Protein AF-A0AAE3PM33-F1 (afdb_monomer)

Mean predicted aligned error: 7.32 Å

Nearest PDB structures (foldseek):
  4rb1-assembly1_B-2  TM=6.406E-01  e=2.672E-01  Magnetospirillum gryphiswaldense MSR-1 v2
  4rb2-assembly1_D  TM=5.945E-01  e=6.171E-01  Magnetospirillum gryphiswaldense MSR-1 v2
  1p6r-assembly1_A  TM=7.009E-01  e=1.140E+00  Bacillus licheniformis
  4raz-assembly1_A  TM=5.561E-01  e=1.140E+00  Magnetospirillum gryphiswaldense MSR-1 v2
  2xig-assembly2_A  TM=4.715E-01  e=9.644E-01  Helicobacter pylori 26695

Secondary structure (DSSP, 8-state):
---PPPHHHHHHHHHHGGG--HHHHHHHHHHHS--SSSSEEHHHHHHHHHHHHHHHGGG-SS-HHHHHHHHHTTEE--SS--TT-EEEEETTEEESS-HHHHHHHTT---HHHHHHHHHHHHHHTTT--TTSPPPPEEHHHHHHHHHHHS---HHHHHHHHHHHHHTTSEEEESTT-TT-EEEE--HHHHH-----------PPPPP-

Foldseek 3Di:
DPQDDDPVLLVCQCVCPAPPQLLVLQLSCLLPPDDPDPAAAPVNSLVSLQVNQVVCPVSHNDDSVVNVVRLVVQEDCDQAQDPSHWYDQDVRGIHNHGVVLLVQQAQNLQLLSLQLVVQVSVCVVVVHDLPDFRDWDFLVVSLSSCSRRNVDDSVSSVVNVVVCCVVQQKPWPPPPDNRTTIGGRDPVSSPDDPPPPPPPDDDDDDDD

Sequence (208 aa):
MSSQLHPQTLDELLHRGRYLFPTDVVDVVERFHATEGPGVPRSVITAYVSEVLGRLGRRAPYSVQRFESLLERRVTDLDMWIPKTVYVVAPGRVSVYPPRWHTRLTGVTDPAEYVVVIGRDLAAARGADATEPLPPVPRPLLVDAMMVLGGVDRPTAASLLRDAHHGRRIRVEPVQNPNAYVWVTDPDLRRQPETTKTDDGRAVSPTG

Structure (mmCIF, N/CA/C/O backbone):
data_AF-A0AAE3PM33-F1
#
_entry.id   AF-A0AAE3PM33-F1
#
loop_
_atom_site.group_PDB
_atom_site.id
_atom_site.type_symbol
_atom_site.label_atom_id
_atom_site.label_alt_id
_atom_site.label_comp_id
_atom_site.label_asym_id
_atom_site.label_entity_id
_atom_site.label_seq_id
_atom_site.pdbx_PDB_ins_code
_atom_site.Cartn_x
_atom_site.Cartn_y
_atom_site.Cartn_z
_atom_site.occupancy
_atom_site.B_iso_or_equiv
_atom_site.auth_seq_id
_atom_site.auth_comp_id
_atom_site.auth_asym_id
_atom_site.auth_atom_id
_atom_site.pdbx_PDB_model_num
ATOM 1 N N . MET A 1 1 ? -18.188 -14.974 6.699 1.00 40.06 1 MET A N 1
ATOM 2 C CA . MET A 1 1 ? -17.192 -15.670 7.539 1.00 40.06 1 MET A CA 1
ATOM 3 C C . MET A 1 1 ? -16.676 -14.666 8.547 1.00 40.06 1 MET A C 1
ATOM 5 O O . MET A 1 1 ? -16.338 -13.562 8.142 1.00 40.06 1 MET A O 1
ATOM 9 N N . SER A 1 2 ? -16.717 -14.987 9.838 1.00 43.03 2 SER A N 1
ATOM 10 C CA . SER A 1 2 ? -16.187 -14.110 10.884 1.00 43.03 2 SER A CA 1
ATOM 11 C C . SER A 1 2 ? -14.686 -13.949 10.663 1.00 43.03 2 SER A C 1
ATOM 13 O O . SER A 1 2 ? -13.949 -14.917 10.829 1.00 43.03 2 SER A O 1
ATOM 15 N N . SER A 1 3 ? -14.245 -12.765 10.232 1.00 59.28 3 SER A N 1
ATOM 16 C CA . SER A 1 3 ? -12.824 -12.439 10.104 1.00 59.28 3 SER A CA 1
ATOM 17 C C . SER A 1 3 ? -12.201 -12.473 11.490 1.00 59.28 3 SER A C 1
ATOM 19 O O . SER A 1 3 ? -12.285 -11.508 12.249 1.00 59.28 3 SER A O 1
ATOM 21 N N . GLN A 1 4 ? -11.627 -13.617 11.846 1.00 84.12 4 GLN A N 1
ATOM 22 C CA . GLN A 1 4 ? -10.837 -13.741 13.054 1.00 84.12 4 GLN A CA 1
ATOM 23 C C . GLN A 1 4 ? -9.688 -12.733 12.965 1.00 84.12 4 GLN A C 1
ATOM 25 O O . GLN A 1 4 ? -8.933 -12.720 11.995 1.00 84.12 4 GLN A O 1
ATOM 30 N N . LEU A 1 5 ? -9.580 -11.855 13.959 1.00 90.69 5 LEU A N 1
ATOM 31 C CA . LEU A 1 5 ? -8.486 -10.894 14.019 1.00 90.69 5 LEU A CA 1
ATOM 32 C C . LEU A 1 5 ? -7.181 -11.651 14.278 1.00 90.69 5 LEU A C 1
ATOM 34 O O . LEU A 1 5 ? -7.077 -12.423 15.232 1.00 90.69 5 LEU A O 1
ATOM 38 N N . HIS A 1 6 ? -6.185 -11.433 13.426 1.00 92.62 6 HIS A N 1
ATOM 39 C CA . HIS A 1 6 ? -4.875 -12.061 13.567 1.00 92.62 6 HIS A CA 1
ATOM 40 C C . HIS A 1 6 ? -4.082 -11.382 14.699 1.00 92.62 6 HIS A C 1
ATOM 42 O O . HIS A 1 6 ? -3.909 -10.158 14.650 1.00 92.62 6 HIS A O 1
ATOM 48 N N . PRO A 1 7 ? -3.564 -12.141 15.688 1.00 91.75 7 PRO A N 1
ATOM 49 C CA . PRO A 1 7 ? -2.823 -11.582 16.822 1.00 91.75 7 PRO A CA 1
ATOM 50 C C . PRO A 1 7 ? -1.621 -10.731 16.407 1.00 91.75 7 PRO A C 1
ATOM 52 O O . PRO A 1 7 ? -1.475 -9.617 16.893 1.00 91.75 7 PRO A O 1
ATOM 55 N N . GLN A 1 8 ? -0.835 -11.192 15.430 1.00 91.00 8 GLN A N 1
ATOM 56 C CA . GLN A 1 8 ? 0.329 -10.456 14.928 1.00 91.00 8 GLN A CA 1
ATOM 57 C C . GLN A 1 8 ? -0.040 -9.064 14.388 1.00 91.00 8 GLN A C 1
ATOM 59 O O . GLN A 1 8 ? 0.661 -8.091 14.649 1.00 91.00 8 GLN A O 1
ATOM 64 N N . THR A 1 9 ? -1.157 -8.948 13.664 1.00 93.62 9 THR A N 1
ATOM 65 C CA . THR A 1 9 ? -1.652 -7.655 13.170 1.00 93.62 9 THR A CA 1
ATOM 66 C C . THR A 1 9 ? -2.064 -6.745 14.327 1.00 93.62 9 THR A C 1
ATOM 68 O O . THR A 1 9 ? -1.773 -5.553 14.299 1.00 93.62 9 THR A O 1
ATOM 71 N N . LEU A 1 10 ? -2.725 -7.287 15.358 1.00 94.31 10 LEU A N 1
ATOM 72 C CA . LEU A 1 10 ? -3.101 -6.518 16.549 1.00 94.31 10 LEU A CA 1
ATOM 73 C C . LEU A 1 10 ? -1.875 -6.023 17.313 1.00 94.31 10 LEU A C 1
ATOM 75 O O . LEU A 1 10 ? -1.854 -4.862 17.717 1.00 94.31 10 LEU A O 1
ATOM 79 N N . ASP A 1 11 ? -0.866 -6.873 17.488 1.00 92.31 11 ASP A N 1
ATOM 80 C CA . ASP A 1 11 ? 0.371 -6.525 18.184 1.00 92.31 11 ASP A CA 1
ATOM 81 C C . ASP A 1 11 ? 1.124 -5.411 17.446 1.00 92.31 11 ASP A C 1
ATOM 83 O O . ASP A 1 11 ? 1.540 -4.436 18.072 1.00 92.31 11 ASP A O 1
ATOM 87 N N . GLU A 1 12 ? 1.210 -5.488 16.115 1.00 92.19 12 GLU A N 1
ATOM 88 C CA . GLU A 1 12 ? 1.811 -4.438 15.284 1.00 92.19 12 GLU A CA 1
ATOM 89 C C . GLU A 1 12 ? 1.036 -3.110 15.392 1.00 92.19 12 GLU A C 1
ATOM 91 O O . GLU A 1 12 ? 1.629 -2.044 15.585 1.00 92.19 12 GLU A O 1
ATOM 96 N N . LEU A 1 13 ? -0.301 -3.149 15.337 1.00 93.31 13 LEU A N 1
ATOM 97 C CA . LEU A 1 13 ? -1.139 -1.956 15.510 1.00 93.31 13 LEU A CA 1
ATOM 98 C C . LEU A 1 13 ? -0.990 -1.348 16.914 1.00 93.31 13 LEU A C 1
ATOM 100 O O . LEU A 1 13 ? -0.880 -0.128 17.054 1.00 93.31 13 LEU A O 1
ATOM 104 N N . LEU A 1 14 ? -0.953 -2.178 17.958 1.00 90.88 14 LEU A N 1
ATOM 105 C CA . LEU A 1 14 ? -0.741 -1.735 19.338 1.00 90.88 14 LEU A CA 1
ATOM 106 C C . LEU A 1 14 ? 0.658 -1.147 19.533 1.00 90.88 14 LEU A C 1
ATOM 108 O O . LEU A 1 14 ? 0.797 -0.158 20.256 1.00 90.88 14 LEU A O 1
ATOM 112 N N . HIS A 1 15 ? 1.673 -1.695 18.860 1.00 88.31 15 HIS A N 1
ATOM 113 C CA . HIS A 1 15 ? 3.034 -1.164 18.878 1.00 88.31 15 HIS A CA 1
ATOM 114 C C . HIS A 1 15 ? 3.109 0.246 18.272 1.00 88.31 15 HIS A C 1
ATOM 116 O O . HIS A 1 15 ? 3.805 1.109 18.809 1.00 88.31 15 HIS A O 1
ATOM 122 N N . ARG A 1 16 ? 2.324 0.536 17.220 1.00 83.50 16 ARG A N 1
ATOM 123 C CA . ARG A 1 16 ? 2.181 1.904 16.670 1.00 83.50 16 ARG A CA 1
ATOM 124 C C . ARG A 1 16 ? 1.482 2.876 17.638 1.00 83.50 16 ARG A C 1
ATOM 126 O O . ARG A 1 16 ? 1.662 4.094 17.548 1.00 83.50 16 ARG A O 1
ATOM 133 N N . GLY A 1 17 ? 0.742 2.357 18.618 1.00 71.19 17 GLY A N 1
ATOM 134 C CA . GLY A 1 17 ? 0.320 3.082 19.816 1.00 71.19 17 GLY A CA 1
ATOM 135 C C . GLY A 1 17 ? -0.567 4.302 19.545 1.00 71.19 17 GLY A C 1
ATOM 136 O O . GLY A 1 17 ? -1.655 4.193 18.989 1.00 71.19 17 GLY A O 1
ATOM 137 N N . ARG A 1 18 ? -0.132 5.489 19.999 1.00 66.00 18 ARG A N 1
ATOM 138 C CA . ARG A 1 18 ? -0.925 6.740 19.929 1.00 66.00 18 ARG A CA 1
ATOM 139 C C . ARG A 1 18 ? -1.014 7.349 18.525 1.00 66.00 18 ARG A C 1
ATOM 141 O O . ARG A 1 18 ? -1.793 8.279 18.332 1.00 66.0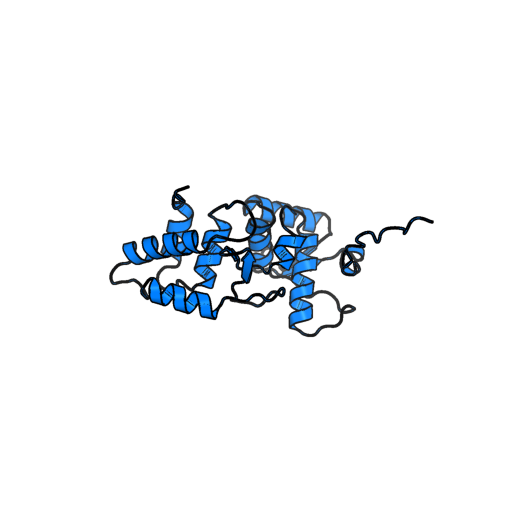0 18 ARG A O 1
ATOM 148 N N . TYR A 1 19 ? -0.243 6.840 17.568 1.00 72.88 19 TYR A N 1
ATOM 149 C CA . TYR A 1 19 ? -0.139 7.378 16.211 1.00 72.88 19 TYR A CA 1
ATOM 150 C C . TYR A 1 19 ? -0.791 6.456 15.181 1.00 72.88 19 TYR A C 1
ATOM 152 O O . TYR A 1 19 ? -0.250 6.227 14.107 1.00 72.88 19 TYR A O 1
ATOM 160 N N . LEU A 1 20 ? -1.964 5.911 15.506 1.00 84.69 20 LEU A N 1
ATOM 161 C CA . LEU A 1 20 ? -2.771 5.170 14.542 1.00 84.69 20 LEU A CA 1
ATOM 162 C C . LEU A 1 20 ? -3.269 6.160 13.482 1.00 84.69 20 LEU A C 1
ATOM 164 O O . LEU A 1 20 ? -4.279 6.830 13.670 1.00 84.69 20 LEU A O 1
ATOM 168 N N . PHE A 1 21 ? -2.552 6.332 12.379 1.00 91.38 21 PHE A N 1
ATOM 169 C CA . PHE A 1 21 ? -3.093 7.043 11.225 1.00 91.38 21 PHE A CA 1
ATOM 170 C C . PHE A 1 21 ? -3.919 6.068 10.372 1.00 91.38 21 PHE A C 1
ATOM 172 O O . PHE A 1 21 ? -3.572 4.890 10.306 1.00 91.38 21 PHE A O 1
ATOM 179 N N . PRO A 1 22 ? -5.000 6.506 9.697 1.00 93.38 22 PRO A N 1
ATOM 180 C CA . PRO A 1 22 ? -5.809 5.602 8.878 1.00 93.38 22 PRO A CA 1
ATOM 181 C C . PRO A 1 22 ? -5.005 4.828 7.833 1.00 93.38 22 PRO A C 1
ATOM 183 O O . PRO A 1 22 ? -5.185 3.625 7.694 1.00 93.38 22 PRO A O 1
ATOM 186 N N . THR A 1 23 ? -4.063 5.495 7.165 1.00 94.50 23 THR A N 1
ATOM 187 C CA . THR A 1 23 ? -3.146 4.874 6.198 1.00 94.50 23 THR A CA 1
ATOM 188 C C . THR A 1 23 ? -2.296 3.783 6.833 1.00 94.50 23 THR A C 1
ATOM 190 O O . THR A 1 23 ? -2.106 2.731 6.241 1.00 94.50 23 THR A O 1
ATOM 193 N N . ASP A 1 24 ? -1.832 4.017 8.058 1.00 93.44 24 ASP A N 1
ATOM 194 C CA . ASP A 1 24 ? -0.952 3.110 8.789 1.00 93.44 24 ASP A CA 1
ATOM 195 C C . ASP A 1 24 ? -1.703 1.861 9.248 1.00 93.44 24 ASP A C 1
ATOM 197 O O . ASP A 1 24 ? -1.129 0.776 9.290 1.00 93.44 24 ASP A O 1
ATOM 201 N N . VAL A 1 25 ? -2.987 2.010 9.587 1.00 95.31 25 VAL A N 1
ATOM 202 C CA . VAL A 1 25 ? -3.853 0.875 9.905 1.00 95.31 25 VAL A CA 1
ATOM 203 C C . VAL A 1 25 ? -4.095 0.030 8.662 1.00 95.31 25 VAL A C 1
ATOM 205 O O . VAL A 1 25 ? -3.916 -1.182 8.730 1.00 95.31 25 VAL A O 1
ATOM 208 N N . VAL A 1 26 ? -4.469 0.647 7.534 1.00 96.94 26 VAL A N 1
ATOM 209 C CA . VAL A 1 26 ? -4.695 -0.090 6.279 1.00 96.94 26 VAL A CA 1
ATOM 210 C C . VAL A 1 26 ? -3.420 -0.817 5.854 1.00 96.94 26 VAL A C 1
ATOM 212 O O . VAL A 1 26 ? -3.486 -2.011 5.602 1.00 96.94 26 VAL A O 1
ATOM 215 N N . ASP A 1 27 ? -2.266 -0.145 5.886 1.00 95.25 27 ASP A N 1
ATOM 216 C CA . ASP A 1 27 ? -0.946 -0.723 5.595 1.00 95.25 27 ASP A CA 1
ATOM 217 C C . ASP A 1 27 ? -0.651 -1.981 6.435 1.00 95.25 27 ASP A C 1
ATOM 219 O O . ASP A 1 27 ? -0.285 -3.030 5.909 1.00 95.25 27 ASP A O 1
ATOM 223 N N . VAL A 1 28 ? -0.833 -1.906 7.757 1.00 95.31 28 VAL A N 1
ATOM 224 C CA . VAL A 1 28 ? -0.569 -3.046 8.652 1.00 95.31 28 VAL A CA 1
ATOM 225 C C . VAL A 1 28 ? -1.561 -4.179 8.421 1.00 95.31 28 VAL A C 1
ATOM 227 O O . VAL A 1 28 ? -1.163 -5.341 8.359 1.00 95.31 28 VAL A O 1
ATOM 230 N N . VAL A 1 29 ? -2.850 -3.867 8.285 1.00 96.25 29 VAL A N 1
ATOM 231 C CA . VAL A 1 29 ? -3.859 -4.902 8.040 1.00 96.25 29 VAL A CA 1
ATOM 232 C C . VAL A 1 29 ? -3.597 -5.578 6.697 1.00 96.25 29 VAL A C 1
ATOM 234 O O . VAL A 1 29 ? -3.589 -6.799 6.637 1.00 96.25 29 VAL A O 1
ATOM 237 N N . GLU A 1 30 ? -3.298 -4.820 5.649 1.00 95.12 30 GLU A N 1
ATOM 238 C CA . GLU A 1 30 ? -3.031 -5.358 4.316 1.00 95.12 30 GLU A CA 1
ATOM 239 C C . GLU A 1 30 ? -1.771 -6.239 4.274 1.00 95.12 30 GLU A C 1
ATOM 241 O O . GLU A 1 30 ? -1.766 -7.267 3.602 1.00 95.12 30 GLU A O 1
ATOM 246 N N . ARG A 1 31 ? -0.732 -5.910 5.055 1.00 93.38 31 ARG A N 1
ATOM 247 C CA . ARG A 1 31 ? 0.497 -6.720 5.140 1.00 93.38 31 ARG A CA 1
ATOM 248 C C . ARG A 1 31 ? 0.361 -8.012 5.944 1.00 93.38 31 ARG A C 1
ATOM 250 O O . ARG A 1 31 ? 1.091 -8.961 5.671 1.00 93.38 31 ARG A O 1
ATOM 257 N N . PHE A 1 32 ? -0.500 -8.050 6.962 1.00 92.38 32 PHE A N 1
ATOM 258 C CA . PHE A 1 32 ? -0.537 -9.162 7.929 1.00 92.38 32 PHE A CA 1
ATOM 259 C C . PHE A 1 32 ? -1.872 -9.923 7.975 1.00 92.38 32 PHE A C 1
ATOM 261 O O . PHE A 1 32 ? -1.971 -10.967 8.625 1.00 92.38 32 PHE A O 1
ATOM 268 N N . HIS A 1 33 ? -2.905 -9.429 7.297 1.00 91.94 33 HIS A N 1
ATOM 269 C CA . HIS A 1 33 ? -4.195 -10.090 7.159 1.00 91.94 33 HIS A CA 1
ATOM 270 C C . HIS A 1 33 ? -4.432 -10.419 5.686 1.00 91.94 33 HIS A C 1
ATOM 272 O O . HIS A 1 33 ? -4.977 -9.612 4.936 1.00 91.94 33 HIS A O 1
ATOM 278 N N . ALA A 1 34 ? -4.023 -11.620 5.274 1.00 85.88 34 ALA A N 1
ATOM 279 C CA . ALA A 1 34 ? -4.308 -12.113 3.933 1.00 85.88 34 ALA A CA 1
ATOM 280 C C . ALA A 1 34 ? -5.825 -12.104 3.684 1.00 85.88 34 ALA A C 1
ATOM 282 O O . ALA A 1 34 ? -6.597 -12.621 4.493 1.00 85.88 34 ALA A O 1
ATOM 283 N N . THR A 1 35 ? -6.252 -11.518 2.566 1.00 86.25 35 THR A N 1
ATOM 284 C CA . THR A 1 35 ? -7.646 -11.580 2.116 1.00 86.25 35 THR A CA 1
ATOM 285 C C . THR A 1 35 ? -7.710 -12.129 0.702 1.00 86.25 35 THR A C 1
ATOM 287 O O . THR A 1 35 ? -6.759 -12.013 -0.066 1.00 86.25 35 THR A O 1
ATOM 290 N N . GLU A 1 36 ? -8.845 -12.723 0.345 1.00 86.25 36 GLU A N 1
ATOM 291 C CA . GLU A 1 36 ? -9.107 -13.097 -1.042 1.00 86.25 36 GLU A CA 1
ATOM 292 C C . GLU A 1 36 ? -9.372 -11.836 -1.874 1.00 86.25 36 GLU A C 1
ATOM 294 O O . GLU A 1 36 ? -10.301 -11.087 -1.572 1.00 86.25 36 GLU A O 1
ATOM 299 N N . GLY A 1 37 ? -8.588 -11.603 -2.927 1.00 89.94 37 GLY A N 1
ATOM 300 C CA . GLY A 1 37 ? -8.754 -10.462 -3.836 1.00 89.94 37 GLY A CA 1
ATOM 301 C C . GLY A 1 37 ? -8.021 -9.178 -3.409 1.00 89.94 37 GLY A C 1
ATOM 302 O O . GLY A 1 37 ? -7.379 -9.145 -2.362 1.00 89.94 37 GLY A O 1
ATOM 303 N N . PRO A 1 38 ? -8.096 -8.112 -4.229 1.00 94.31 38 PRO A N 1
ATOM 304 C CA . PRO A 1 38 ? -7.302 -6.900 -4.041 1.00 94.31 38 PRO A CA 1
ATOM 305 C C . PRO A 1 38 ? -7.733 -6.097 -2.807 1.00 94.31 38 PRO A C 1
ATOM 307 O O . PRO A 1 38 ? -8.927 -5.951 -2.513 1.00 94.31 38 PRO A O 1
ATOM 310 N N . GLY A 1 39 ? -6.743 -5.545 -2.106 1.00 95.94 39 GLY A N 1
ATOM 311 C CA . GLY A 1 39 ? -6.922 -4.734 -0.902 1.00 95.94 39 GLY A CA 1
ATOM 312 C C . GLY A 1 39 ? -7.604 -5.470 0.245 1.00 95.94 39 GLY A C 1
ATOM 313 O O . GLY A 1 39 ? -7.695 -6.692 0.276 1.00 95.94 39 GLY A O 1
ATOM 314 N N . VAL A 1 40 ? -8.126 -4.703 1.195 1.00 97.12 40 VAL A N 1
ATOM 315 C CA . VAL A 1 40 ? -8.753 -5.201 2.419 1.00 97.12 40 VAL A CA 1
ATOM 316 C C . VAL A 1 40 ? -10.200 -4.711 2.501 1.00 97.12 40 VAL A C 1
ATOM 318 O O . VAL A 1 40 ? -10.461 -3.526 2.265 1.00 97.12 40 VAL A O 1
ATOM 321 N N . PRO A 1 41 ? -11.169 -5.570 2.873 1.00 96.94 41 PRO A N 1
ATOM 322 C CA . PRO A 1 41 ? -12.526 -5.125 3.162 1.00 96.94 41 PRO A CA 1
ATOM 323 C C . PRO A 1 41 ? -12.551 -4.089 4.289 1.00 96.94 41 PRO A C 1
ATOM 325 O O . PRO A 1 41 ? -11.963 -4.290 5.353 1.00 96.94 41 PRO A O 1
ATOM 328 N N . ARG A 1 42 ? -13.309 -3.006 4.106 1.00 96.38 42 ARG A N 1
ATOM 329 C CA . ARG A 1 42 ? -13.458 -1.958 5.132 1.00 96.38 42 ARG A CA 1
ATOM 330 C C . ARG A 1 42 ? -13.965 -2.489 6.469 1.00 96.38 42 ARG A C 1
ATOM 332 O O . ARG A 1 42 ? -13.518 -2.030 7.512 1.00 96.38 42 ARG A O 1
ATOM 339 N N . SER A 1 43 ? -14.834 -3.497 6.446 1.00 95.75 43 SER A N 1
ATOM 340 C CA . SER A 1 43 ? -15.327 -4.158 7.657 1.00 95.75 43 SER A CA 1
ATOM 341 C C . SER A 1 43 ? -14.211 -4.816 8.476 1.00 95.75 43 SER A C 1
ATOM 343 O O . SER A 1 43 ? -14.257 -4.766 9.703 1.00 95.75 43 SER A O 1
ATOM 345 N N . VAL A 1 44 ? -13.186 -5.379 7.825 1.00 96.56 44 VAL A N 1
ATOM 346 C CA . VAL A 1 44 ? -12.011 -5.957 8.500 1.00 96.56 44 VAL A CA 1
ATOM 347 C C . VAL A 1 44 ? -11.191 -4.853 9.164 1.00 96.56 44 VAL A C 1
ATOM 349 O O . VAL A 1 44 ? -10.824 -4.980 10.329 1.00 96.56 44 VAL A O 1
ATOM 352 N N . ILE A 1 45 ? -10.973 -3.734 8.467 1.00 96.62 45 ILE A N 1
ATOM 353 C CA . ILE A 1 45 ? -10.278 -2.563 9.025 1.00 96.62 45 ILE A CA 1
ATOM 354 C C . ILE A 1 45 ? -11.024 -2.026 10.254 1.00 96.62 45 ILE A C 1
ATOM 356 O O . ILE A 1 45 ? -10.414 -1.855 11.310 1.00 96.62 45 ILE A O 1
ATOM 360 N N . THR A 1 46 ? -12.342 -1.819 10.158 1.00 96.00 46 THR A N 1
ATOM 361 C CA . THR A 1 46 ? -13.169 -1.361 11.286 1.00 96.00 46 THR A CA 1
ATOM 362 C C . THR A 1 46 ? -13.107 -2.337 12.466 1.00 96.00 46 THR A C 1
ATOM 364 O O . THR A 1 46 ? -13.016 -1.892 13.610 1.00 96.00 46 THR A O 1
ATOM 367 N N . ALA A 1 47 ? -13.083 -3.652 12.221 1.00 96.50 47 ALA A N 1
ATOM 368 C CA . ALA A 1 47 ? -12.958 -4.651 13.283 1.00 96.50 47 ALA A CA 1
ATOM 369 C C . ALA A 1 47 ? -11.615 -4.544 14.032 1.00 96.50 47 ALA A C 1
ATOM 371 O O . ALA A 1 47 ? -11.606 -4.503 15.263 1.00 96.50 47 ALA A O 1
ATOM 372 N N . TYR A 1 48 ? -10.494 -4.412 13.311 1.00 95.94 48 TYR A N 1
ATOM 373 C CA . TYR A 1 48 ? -9.179 -4.188 13.928 1.00 95.94 48 TYR A CA 1
ATOM 374 C C . TYR A 1 48 ? -9.132 -2.893 14.740 1.00 95.94 48 TYR A C 1
ATOM 376 O O . TYR A 1 48 ? -8.638 -2.878 15.866 1.00 95.94 48 TYR A O 1
ATOM 384 N N . VAL A 1 49 ? -9.668 -1.804 14.191 1.00 95.38 49 VAL A N 1
ATOM 385 C CA . VAL A 1 49 ? -9.695 -0.500 14.865 1.00 95.38 49 VAL A CA 1
ATOM 386 C C . VAL A 1 49 ? -10.547 -0.548 16.125 1.00 95.38 49 VAL A C 1
ATOM 388 O O . VAL A 1 49 ? -10.118 -0.053 17.164 1.00 95.38 49 VAL A O 1
ATOM 391 N N . SER A 1 50 ? -11.729 -1.161 16.058 1.00 95.44 50 SER A N 1
ATOM 392 C CA . SER A 1 50 ? -12.603 -1.329 17.218 1.00 95.44 50 SER A CA 1
ATOM 393 C C . SER A 1 50 ? -11.894 -2.083 18.344 1.00 95.44 50 SER A C 1
ATOM 395 O O . SER A 1 50 ? -11.926 -1.639 19.492 1.00 95.44 50 SER A O 1
ATOM 397 N N . GLU A 1 51 ? -11.204 -3.177 18.017 1.00 95.50 51 GLU A N 1
ATOM 398 C CA . GLU A 1 51 ? -10.447 -3.970 18.989 1.00 95.50 51 GLU A CA 1
ATOM 399 C C . GLU A 1 51 ? -9.284 -3.174 19.601 1.00 95.50 51 GLU A C 1
ATOM 401 O O . GLU A 1 51 ? -9.151 -3.089 20.824 1.00 95.50 51 GLU A O 1
ATOM 406 N N . VAL A 1 52 ? -8.451 -2.540 18.770 1.00 94.12 52 VAL A N 1
ATOM 407 C CA . VAL A 1 52 ? -7.277 -1.783 19.234 1.00 94.12 52 VAL A CA 1
ATOM 408 C C . VAL A 1 52 ? -7.692 -0.591 20.097 1.00 94.12 52 VAL A C 1
ATOM 410 O O . VAL A 1 52 ? -7.151 -0.401 21.187 1.00 94.12 52 VAL A O 1
ATOM 413 N N . LEU A 1 53 ? -8.675 0.200 19.658 1.00 92.88 53 LEU A N 1
ATOM 414 C CA . LEU A 1 53 ? -9.163 1.344 20.434 1.00 92.88 53 LEU A CA 1
ATOM 415 C C . LEU A 1 53 ? -9.851 0.892 21.731 1.00 92.88 53 LEU A C 1
ATOM 417 O O . LEU A 1 53 ? -9.677 1.543 22.762 1.00 92.88 53 LEU A O 1
ATOM 421 N N . GLY A 1 54 ? -10.556 -0.245 21.711 1.00 92.88 54 GLY A N 1
ATOM 422 C CA . GLY A 1 54 ? -11.122 -0.874 22.905 1.00 92.88 54 GLY A CA 1
ATOM 423 C C . GLY A 1 54 ? -10.052 -1.233 23.939 1.00 92.88 54 GLY A C 1
ATOM 424 O O . GLY A 1 54 ? -10.176 -0.857 25.105 1.00 92.88 54 GLY A O 1
ATOM 425 N N . ARG A 1 55 ? -8.953 -1.868 23.506 1.00 93.19 55 ARG A N 1
ATOM 426 C CA . ARG A 1 55 ? -7.802 -2.202 24.370 1.00 93.19 55 ARG A CA 1
ATOM 427 C C . ARG A 1 55 ? -7.088 -0.969 24.920 1.00 93.19 55 ARG A C 1
ATOM 429 O O . ARG A 1 55 ? -6.627 -0.979 26.060 1.00 93.19 55 ARG A O 1
ATOM 436 N N . LEU A 1 56 ? -6.987 0.100 24.130 1.00 90.44 56 LEU A N 1
ATOM 437 C CA . LEU A 1 56 ? -6.386 1.362 24.575 1.00 90.44 56 LEU A CA 1
ATOM 438 C C . LEU A 1 56 ? -7.280 2.116 25.576 1.00 90.44 56 LEU A C 1
ATOM 440 O O . LEU A 1 56 ? -6.769 2.870 26.413 1.00 90.44 56 LEU A O 1
ATOM 444 N N . GLY A 1 57 ? -8.601 1.928 25.511 1.00 90.50 57 GLY A N 1
ATOM 445 C CA . GLY A 1 57 ? -9.573 2.549 26.408 1.00 90.50 57 GLY A CA 1
ATOM 446 C C . GLY A 1 57 ? -9.420 4.071 26.449 1.00 90.50 57 GLY A C 1
ATOM 447 O O . GLY A 1 57 ? -9.404 4.743 25.422 1.00 90.50 57 GLY A O 1
ATOM 448 N N . ARG A 1 58 ? -9.227 4.645 27.644 1.00 89.50 58 ARG A N 1
ATOM 449 C CA . ARG A 1 58 ? -9.043 6.103 27.825 1.00 89.50 58 ARG A CA 1
ATOM 450 C C . ARG A 1 58 ? -7.782 6.670 27.160 1.00 89.50 58 ARG A C 1
ATOM 452 O O . ARG A 1 58 ? -7.649 7.884 27.062 1.00 89.50 58 ARG A O 1
ATOM 459 N N . ARG A 1 59 ? -6.837 5.817 26.753 1.00 88.31 59 ARG A N 1
ATOM 460 C CA . ARG A 1 59 ? -5.611 6.221 26.045 1.00 88.31 59 ARG A CA 1
ATOM 461 C C . ARG A 1 59 ? -5.796 6.244 24.526 1.00 88.31 59 ARG A C 1
ATOM 463 O O . ARG A 1 59 ? -4.852 6.609 23.827 1.00 88.31 59 ARG A O 1
ATOM 470 N N . ALA A 1 60 ? -6.963 5.836 24.025 1.00 89.25 60 ALA A N 1
ATOM 471 C CA . ALA A 1 60 ? -7.276 5.865 22.607 1.00 89.25 60 ALA A CA 1
ATOM 472 C C . ALA A 1 60 ? -7.203 7.309 22.071 1.00 89.25 60 ALA A C 1
ATOM 474 O O . ALA A 1 60 ? -7.772 8.216 22.683 1.00 89.25 60 ALA A O 1
ATOM 475 N N . PRO A 1 61 ? -6.522 7.547 20.936 1.00 86.88 61 PRO A N 1
ATOM 476 C CA . PRO A 1 61 ? -6.366 8.895 20.384 1.00 86.88 61 PRO A CA 1
ATOM 477 C C . PRO A 1 61 ? -7.681 9.476 19.837 1.00 86.88 61 PRO A C 1
ATOM 479 O O . PRO A 1 61 ? -7.809 10.693 19.692 1.00 86.88 61 PRO A O 1
ATOM 482 N N . TYR A 1 62 ? -8.651 8.620 19.510 1.00 91.19 62 TYR A N 1
ATOM 483 C CA . TYR A 1 62 ? -9.958 8.985 18.969 1.00 91.19 62 TYR A CA 1
ATOM 484 C C . TYR A 1 62 ? -10.934 7.793 19.044 1.00 91.19 62 TYR A C 1
ATOM 486 O O . TYR A 1 62 ? -10.535 6.684 19.395 1.00 91.19 62 TYR A O 1
ATOM 494 N N . SER A 1 63 ? -12.211 8.016 18.711 1.00 93.56 63 SER A N 1
ATOM 495 C CA . SER A 1 63 ? -13.233 6.963 18.588 1.00 93.56 63 SER A CA 1
ATOM 496 C C . SER A 1 63 ? -13.207 6.270 17.220 1.00 93.56 63 SER A C 1
ATOM 498 O O . SER A 1 63 ? -12.677 6.821 16.254 1.00 93.56 63 SER A O 1
ATOM 500 N N . VAL A 1 64 ? -13.854 5.104 17.106 1.00 94.88 64 VAL A N 1
ATOM 501 C CA . VAL A 1 64 ? -14.023 4.384 15.827 1.00 94.88 64 VAL A CA 1
ATOM 502 C C . VAL A 1 64 ? -14.689 5.275 14.770 1.00 94.88 64 VAL A C 1
ATOM 504 O O . VAL A 1 64 ? -14.199 5.376 13.653 1.00 94.88 64 VAL A O 1
ATOM 507 N N . GLN A 1 65 ? -15.730 6.030 15.130 1.00 96.25 65 GLN A N 1
ATOM 508 C CA . GLN A 1 65 ? -16.419 6.929 14.191 1.00 96.25 65 GLN A CA 1
ATOM 509 C C . GLN A 1 65 ? -15.490 8.036 13.669 1.00 96.25 65 GLN A C 1
ATOM 511 O O . GLN A 1 65 ? -15.541 8.427 12.500 1.00 96.25 65 GLN A O 1
ATOM 516 N N . ARG A 1 66 ? -14.606 8.550 14.535 1.00 95.25 66 ARG A N 1
ATOM 517 C CA . ARG A 1 66 ? -13.607 9.543 14.134 1.00 95.25 66 ARG A CA 1
ATOM 518 C C . ARG A 1 66 ? -12.518 8.919 13.262 1.00 95.25 66 ARG A C 1
ATOM 520 O O . ARG A 1 66 ? -12.076 9.588 12.334 1.00 95.25 66 ARG A O 1
ATOM 527 N N . PHE A 1 67 ? -12.123 7.670 13.509 1.00 95.06 67 PHE A N 1
ATOM 528 C CA . PHE A 1 67 ? -11.243 6.927 12.605 1.00 95.06 67 PHE A CA 1
ATOM 529 C C . PHE A 1 67 ? -11.845 6.822 11.205 1.00 95.06 67 PHE A C 1
ATOM 531 O O . PHE A 1 67 ? -11.193 7.210 10.242 1.00 95.06 67 PHE A O 1
ATOM 538 N N . GLU A 1 68 ? -13.089 6.357 11.095 1.00 96.00 68 GLU A N 1
ATOM 539 C CA . GLU A 1 68 ? -13.772 6.175 9.807 1.00 96.00 68 GLU A CA 1
ATOM 540 C C . GLU A 1 68 ? -13.884 7.500 9.045 1.00 96.00 68 GLU A C 1
ATOM 542 O O . GLU A 1 68 ? -13.558 7.575 7.863 1.00 96.00 68 GLU A O 1
ATOM 547 N N . SER A 1 69 ? -14.211 8.585 9.751 1.00 96.38 69 SER A N 1
ATOM 548 C CA . SER A 1 69 ? -14.234 9.936 9.176 1.00 96.38 69 SER A CA 1
ATOM 549 C C . SER A 1 69 ? -12.860 10.398 8.667 1.00 96.38 69 SER A C 1
ATOM 551 O O . SER A 1 69 ? -12.774 11.140 7.689 1.00 96.38 69 SER A O 1
ATOM 553 N N . LEU A 1 70 ? -11.772 10.013 9.344 1.00 95.44 70 LEU A N 1
ATOM 554 C CA . LEU A 1 70 ? -10.405 10.327 8.919 1.00 95.44 70 LEU A CA 1
ATOM 555 C C . LEU A 1 70 ? -9.957 9.443 7.755 1.00 95.44 70 LEU A C 1
ATOM 557 O O . LEU A 1 70 ? -9.244 9.934 6.881 1.00 95.44 70 LEU A O 1
ATOM 561 N N . LEU A 1 71 ? -10.368 8.173 7.743 1.00 96.19 71 LEU A N 1
ATOM 562 C CA . LEU A 1 71 ? -10.127 7.252 6.641 1.00 96.19 71 LEU A CA 1
ATOM 563 C C . LEU A 1 71 ? -10.775 7.784 5.365 1.00 96.19 71 LEU A C 1
ATOM 565 O O . LEU A 1 71 ? -10.087 7.875 4.355 1.00 96.19 71 LEU A O 1
ATOM 569 N N . GLU A 1 72 ? -12.029 8.240 5.416 1.00 96.81 72 GLU A N 1
ATOM 570 C CA . GLU A 1 72 ? -12.696 8.732 4.204 1.00 96.81 72 GLU A CA 1
ATOM 571 C C . GLU A 1 72 ? -12.057 9.966 3.589 1.00 96.81 72 GLU A C 1
ATOM 573 O O . GLU A 1 72 ? -12.030 10.112 2.373 1.00 96.81 72 GLU A O 1
ATOM 578 N N . ARG A 1 73 ? -11.437 10.821 4.399 1.00 96.12 73 ARG A N 1
ATOM 579 C CA . ARG A 1 73 ? -10.671 11.965 3.881 1.00 96.12 73 ARG A CA 1
ATOM 580 C C . ARG A 1 73 ? -9.391 11.562 3.145 1.00 96.12 73 ARG A C 1
ATOM 582 O O . ARG A 1 73 ? -8.743 12.420 2.554 1.00 96.12 73 ARG A O 1
ATOM 589 N N . ARG A 1 74 ? -8.971 10.302 3.264 1.00 96.25 74 ARG A N 1
ATOM 590 C CA . ARG A 1 74 ? -7.759 9.746 2.648 1.00 96.25 74 ARG A CA 1
ATOM 591 C C . ARG A 1 74 ? -8.066 8.809 1.493 1.00 96.25 74 ARG A C 1
ATOM 593 O O . ARG A 1 74 ? -7.125 8.409 0.815 1.00 96.25 74 ARG A O 1
ATOM 600 N N . VAL A 1 75 ? -9.329 8.442 1.304 1.00 97.81 75 VAL A N 1
ATOM 601 C CA . VAL A 1 75 ? -9.736 7.512 0.259 1.00 97.81 75 VAL A CA 1
ATOM 602 C C . VAL A 1 75 ? -9.822 8.244 -1.077 1.00 97.81 75 VAL A C 1
ATOM 604 O O . VAL A 1 75 ? -10.355 9.347 -1.163 1.00 97.81 75 VAL A O 1
ATOM 607 N N . THR A 1 76 ? -9.300 7.613 -2.120 1.00 97.44 76 THR A N 1
ATOM 608 C CA . THR A 1 76 ? -9.383 8.065 -3.505 1.00 97.44 76 THR A CA 1
ATOM 609 C C . THR A 1 76 ? -9.667 6.888 -4.435 1.00 97.44 76 THR A C 1
ATOM 611 O O . THR A 1 76 ? -9.397 5.735 -4.098 1.00 97.44 76 THR A O 1
ATOM 614 N N . ASP A 1 77 ? -10.206 7.183 -5.607 1.00 96.19 77 ASP A N 1
ATOM 615 C CA . ASP A 1 77 ? -10.400 6.269 -6.733 1.00 96.19 77 ASP A CA 1
ATOM 616 C C . ASP A 1 77 ? -9.352 6.469 -7.841 1.00 96.19 77 ASP A C 1
ATOM 618 O O . ASP A 1 77 ? -9.412 5.804 -8.873 1.00 96.19 77 ASP A O 1
ATOM 622 N N . LEU A 1 78 ? -8.374 7.357 -7.622 1.00 95.00 78 LEU A N 1
ATOM 623 C CA . LEU A 1 78 ? -7.270 7.563 -8.550 1.00 95.00 78 LEU A CA 1
ATOM 624 C C . LEU A 1 78 ? -6.505 6.260 -8.788 1.00 95.00 78 LEU A C 1
ATOM 626 O O . LEU A 1 78 ? -6.243 5.474 -7.877 1.00 95.00 78 LEU A O 1
ATOM 630 N N . ASP A 1 79 ? -6.067 6.074 -10.024 1.00 92.12 79 ASP A N 1
ATOM 631 C CA . ASP A 1 79 ? -5.251 4.937 -10.423 1.00 92.12 79 ASP A CA 1
ATOM 632 C C . ASP A 1 79 ? -3.756 5.162 -10.166 1.00 92.12 79 ASP A C 1
ATOM 634 O O . ASP A 1 79 ? -2.970 4.242 -10.363 1.00 92.12 79 ASP A O 1
ATOM 638 N N . MET A 1 80 ? -3.354 6.345 -9.689 1.00 87.62 80 MET A N 1
ATOM 639 C CA . MET A 1 80 ? -1.956 6.716 -9.482 1.00 87.62 80 MET A CA 1
ATOM 640 C C . MET A 1 80 ? -1.509 6.750 -8.023 1.00 87.62 80 MET A C 1
ATOM 642 O O . MET A 1 80 ? -2.233 7.217 -7.140 1.00 87.62 80 MET A O 1
ATOM 646 N N . TRP A 1 81 ? -0.273 6.306 -7.764 1.00 92.25 81 TRP A N 1
ATOM 647 C CA . TRP A 1 81 ? 0.295 6.332 -6.420 1.00 92.25 81 TRP A CA 1
ATOM 648 C C . TRP A 1 81 ? 0.615 7.756 -5.939 1.00 92.25 81 TRP A C 1
ATOM 650 O O . TRP A 1 81 ? 1.303 8.536 -6.596 1.00 92.25 81 TRP A O 1
ATOM 660 N N . ILE A 1 82 ? 0.131 8.064 -4.741 1.00 89.94 82 ILE A N 1
ATOM 661 C CA . ILE A 1 82 ? 0.249 9.315 -4.008 1.00 89.94 82 ILE A CA 1
ATOM 662 C C . ILE A 1 82 ? 0.587 8.922 -2.564 1.00 89.94 82 ILE A C 1
ATOM 664 O O . ILE A 1 82 ? -0.117 8.104 -1.963 1.00 89.94 82 ILE A O 1
ATOM 668 N N . PRO A 1 83 ? 1.642 9.496 -1.966 1.00 86.75 83 PRO A N 1
ATOM 669 C CA . PRO A 1 83 ? 2.002 9.191 -0.590 1.00 86.75 83 PRO A CA 1
ATOM 670 C C . PRO A 1 83 ? 0.863 9.482 0.398 1.00 86.75 83 PRO A C 1
ATOM 672 O O . PRO A 1 83 ? 0.254 10.549 0.353 1.00 86.75 83 PRO A O 1
ATOM 675 N N . LYS A 1 84 ? 0.673 8.592 1.382 1.00 89.06 84 LYS A N 1
ATOM 676 C CA . LYS A 1 84 ? -0.292 8.758 2.494 1.00 89.06 84 LYS A CA 1
ATOM 677 C C . LYS A 1 84 ? -1.756 8.858 2.032 1.00 89.06 84 LYS A C 1
ATOM 679 O O . LYS A 1 84 ? -2.552 9.592 2.633 1.00 89.06 84 LYS A O 1
ATOM 684 N N . THR A 1 85 ? -2.086 8.082 1.008 1.00 95.06 85 THR A N 1
ATOM 685 C CA . THR A 1 85 ? -3.421 7.948 0.420 1.00 95.06 85 THR A CA 1
ATOM 686 C C . THR A 1 85 ? -3.889 6.496 0.524 1.00 95.06 85 THR A C 1
ATOM 688 O O . THR A 1 85 ? -3.075 5.581 0.643 1.00 95.06 85 THR A O 1
ATOM 691 N N . VAL A 1 86 ? -5.203 6.295 0.533 1.00 97.81 86 VAL A N 1
ATOM 692 C CA . VAL A 1 86 ? -5.857 4.985 0.517 1.00 97.81 86 VAL A CA 1
ATOM 693 C C . VAL A 1 86 ? -6.695 4.891 -0.755 1.00 97.81 86 VAL A C 1
ATOM 695 O O . VAL A 1 86 ? -7.366 5.844 -1.126 1.00 97.81 86 VAL A O 1
ATOM 698 N N . TYR A 1 87 ? -6.678 3.749 -1.420 1.00 98.19 87 TYR A N 1
ATOM 699 C CA . TYR A 1 87 ? -7.267 3.551 -2.738 1.00 98.19 87 TYR A CA 1
ATOM 700 C C . TYR A 1 87 ? -8.461 2.624 -2.675 1.00 98.19 87 TYR A C 1
ATOM 702 O O . TYR A 1 87 ? -8.378 1.575 -2.043 1.00 98.19 87 TYR A O 1
ATOM 710 N N . VAL A 1 88 ? -9.546 2.965 -3.363 1.00 98.06 88 VAL A N 1
ATOM 711 C CA . VAL A 1 88 ? -10.624 2.014 -3.647 1.00 98.06 88 VAL A CA 1
ATOM 712 C C . VAL A 1 88 ? -10.146 1.066 -4.740 1.00 98.06 88 VAL A C 1
ATOM 714 O O . VAL A 1 88 ? -9.891 1.497 -5.857 1.00 98.06 88 VAL A O 1
ATOM 717 N N . VAL A 1 89 ? -10.031 -0.224 -4.425 1.00 97.38 89 VAL A N 1
ATOM 718 C CA . VAL A 1 89 ? -9.531 -1.246 -5.373 1.00 97.38 89 VAL A CA 1
ATOM 719 C C . VAL A 1 89 ? -10.597 -2.252 -5.800 1.00 97.38 89 VAL A C 1
ATOM 721 O O . VAL A 1 89 ? -10.434 -2.948 -6.795 1.00 97.38 89 VAL A O 1
ATOM 724 N N . ALA A 1 90 ? -11.700 -2.317 -5.057 1.00 96.25 90 ALA A N 1
ATOM 725 C CA . ALA A 1 90 ? -12.916 -3.049 -5.391 1.00 96.25 90 ALA A CA 1
ATOM 726 C C . ALA A 1 90 ? -14.072 -2.523 -4.513 1.00 96.25 90 ALA A C 1
ATOM 728 O O . ALA A 1 90 ? -13.814 -1.828 -3.523 1.00 96.25 90 ALA A O 1
ATOM 729 N N . PRO A 1 91 ? -15.346 -2.842 -4.816 1.00 95.56 91 PRO A N 1
ATOM 730 C CA . PRO A 1 91 ? -16.474 -2.423 -3.986 1.00 95.56 91 PRO A CA 1
ATOM 731 C C . PRO A 1 91 ? -16.276 -2.786 -2.506 1.00 95.56 91 PRO A C 1
ATOM 733 O O . PRO A 1 91 ? -16.112 -3.952 -2.148 1.00 95.56 91 PRO A O 1
ATOM 736 N N . GLY A 1 92 ? -16.252 -1.771 -1.638 1.00 95.94 92 GLY A N 1
ATOM 737 C CA . GLY A 1 92 ? -16.056 -1.938 -0.192 1.00 95.94 92 GLY A CA 1
ATOM 738 C C . GLY A 1 92 ? -14.641 -2.347 0.243 1.00 95.94 92 GLY A C 1
ATOM 739 O O . GLY A 1 92 ? -14.441 -2.644 1.425 1.00 95.94 92 GLY A O 1
ATOM 740 N N . ARG A 1 93 ? -13.663 -2.356 -0.670 1.00 97.81 93 ARG A N 1
ATOM 741 C CA . ARG A 1 93 ? -12.271 -2.744 -0.413 1.00 97.81 93 ARG A CA 1
ATOM 742 C C . ARG A 1 93 ? -11.319 -1.594 -0.670 1.00 97.81 93 ARG A C 1
ATOM 744 O O . ARG A 1 93 ? -11.457 -0.863 -1.652 1.00 97.81 93 ARG A O 1
ATOM 751 N N . VAL A 1 94 ? -10.343 -1.462 0.218 1.00 98.31 94 VAL A N 1
ATOM 752 C CA . VAL A 1 94 ? -9.341 -0.406 0.148 1.00 98.31 94 VAL A CA 1
ATOM 753 C C . VAL A 1 94 ? -7.922 -0.942 0.295 1.00 98.31 94 VAL A C 1
ATOM 755 O O . VAL A 1 94 ? -7.717 -1.963 0.939 1.00 98.31 94 VAL A O 1
ATOM 758 N N . SER A 1 95 ? -6.950 -0.251 -0.288 1.00 97.94 95 SER A N 1
ATOM 759 C CA . SER A 1 95 ? -5.527 -0.611 -0.264 1.00 97.94 95 SER A CA 1
ATOM 760 C C . SER A 1 95 ? -4.663 0.633 -0.072 1.00 97.94 95 SER A C 1
ATOM 762 O O . SER A 1 95 ? -5.094 1.735 -0.407 1.00 97.94 95 SER A O 1
ATOM 764 N N . VAL A 1 96 ? -3.437 0.491 0.430 1.00 97.31 96 VAL A N 1
ATOM 765 C CA . VAL A 1 96 ? -2.437 1.578 0.351 1.00 97.31 96 VAL A CA 1
ATOM 766 C C . VAL A 1 96 ? -1.753 1.667 -1.021 1.00 97.31 96 VAL A C 1
ATOM 768 O O . VAL A 1 96 ? -0.970 2.588 -1.264 1.00 97.31 96 VAL A O 1
ATOM 771 N N . TYR A 1 97 ? -2.076 0.748 -1.935 1.00 97.19 97 TYR A N 1
ATOM 772 C CA . TYR A 1 97 ? -1.588 0.709 -3.311 1.00 97.19 97 TYR A CA 1
ATOM 773 C C . TYR A 1 97 ? -2.726 0.946 -4.314 1.00 97.19 97 TYR A C 1
ATOM 775 O O . TYR A 1 97 ? -3.836 0.446 -4.113 1.00 97.19 97 TYR A O 1
ATOM 783 N N . PRO A 1 98 ? -2.477 1.685 -5.409 1.00 97.12 98 PRO A N 1
ATOM 784 C CA . PRO A 1 98 ? -3.512 2.009 -6.380 1.00 97.12 98 PRO A CA 1
ATOM 785 C C . PRO A 1 98 ? -3.983 0.779 -7.177 1.00 97.12 98 PRO A C 1
ATOM 787 O O . PRO A 1 98 ? -3.220 -0.181 -7.340 1.00 97.12 98 PRO A O 1
ATOM 790 N N . PRO A 1 99 ? -5.195 0.814 -7.767 1.00 96.94 99 PRO A N 1
ATOM 791 C CA . PRO A 1 99 ? -5.743 -0.286 -8.569 1.00 96.94 99 PRO A CA 1
ATOM 792 C C . PRO A 1 99 ? -4.818 -0.766 -9.693 1.00 96.94 99 PRO A C 1
ATOM 794 O O . PRO A 1 99 ? -4.738 -1.966 -9.974 1.00 96.94 99 PRO A O 1
ATOM 797 N N . ARG A 1 100 ? -4.064 0.152 -10.315 1.00 95.88 100 ARG A N 1
ATOM 798 C CA . ARG A 1 100 ? -3.129 -0.199 -11.391 1.00 95.88 100 ARG A CA 1
ATOM 799 C C . ARG A 1 100 ? -1.986 -1.099 -10.913 1.00 95.88 100 ARG A C 1
ATOM 801 O O . ARG A 1 100 ? -1.519 -1.939 -11.677 1.00 95.88 100 ARG A O 1
ATOM 808 N N . TRP A 1 101 ? -1.561 -0.970 -9.652 1.00 97.00 101 TRP A N 1
ATOM 809 C CA . TRP A 1 101 ? -0.536 -1.846 -9.077 1.00 97.00 101 TRP A CA 1
ATOM 810 C C . TRP A 1 101 ? -1.095 -3.238 -8.817 1.00 97.00 101 TRP A C 1
ATOM 812 O O . TRP A 1 101 ? -0.441 -4.202 -9.184 1.00 97.00 101 TRP A O 1
ATOM 822 N N . HIS A 1 102 ? -2.316 -3.361 -8.284 1.00 96.31 102 HIS A N 1
ATOM 823 C CA . HIS A 1 102 ? -2.984 -4.667 -8.155 1.00 96.31 102 HIS A CA 1
ATOM 824 C C . HIS A 1 102 ? -3.118 -5.356 -9.516 1.00 96.31 102 HIS A C 1
ATOM 826 O O . HIS A 1 102 ? -2.765 -6.517 -9.673 1.00 96.31 102 HIS A O 1
ATOM 832 N N . THR A 1 103 ? -3.518 -4.615 -10.547 1.00 95.12 103 THR A N 1
ATOM 833 C CA . THR A 1 103 ? -3.674 -5.181 -11.897 1.00 95.12 103 THR A CA 1
ATOM 834 C C . THR A 1 103 ? -2.358 -5.710 -12.479 1.00 95.12 103 THR A C 1
ATOM 836 O O . THR A 1 103 ? -2.365 -6.731 -13.163 1.00 95.12 103 THR A O 1
ATOM 839 N N . ARG A 1 104 ? -1.230 -5.027 -12.238 1.00 95.69 104 ARG A N 1
ATOM 840 C CA . ARG A 1 104 ? 0.066 -5.389 -12.842 1.00 95.69 104 ARG A CA 1
ATOM 841 C C . ARG A 1 104 ? 0.930 -6.300 -11.980 1.00 95.69 104 ARG A C 1
ATOM 843 O O . ARG A 1 104 ? 1.693 -7.073 -12.533 1.00 95.69 104 ARG A O 1
ATOM 850 N N . LEU A 1 105 ? 0.853 -6.176 -10.659 1.00 96.88 105 LEU A N 1
ATOM 851 C CA . LEU A 1 105 ? 1.825 -6.761 -9.734 1.00 96.88 105 LEU A CA 1
ATOM 852 C C . LEU A 1 105 ? 1.232 -7.854 -8.841 1.00 96.88 105 LEU A C 1
ATOM 854 O O . LEU A 1 105 ? 1.980 -8.479 -8.092 1.00 96.88 105 LEU A O 1
ATOM 858 N N . THR A 1 106 ? -0.080 -8.110 -8.884 1.00 95.75 106 THR A N 1
ATOM 859 C CA . THR A 1 106 ? -0.655 -9.218 -8.112 1.00 95.75 106 THR A CA 1
ATOM 860 C C . THR A 1 106 ? -0.061 -10.555 -8.562 1.00 95.75 106 THR A C 1
ATOM 862 O O . THR A 1 106 ? -0.161 -10.933 -9.727 1.00 95.75 106 THR A O 1
ATOM 865 N N . GLY A 1 107 ? 0.563 -11.272 -7.625 1.00 94.38 107 GLY A N 1
ATOM 866 C CA . GLY A 1 107 ? 1.253 -12.544 -7.864 1.00 94.38 107 GLY A CA 1
ATOM 867 C C . GLY A 1 107 ? 2.623 -12.420 -8.542 1.00 94.38 107 GLY A C 1
ATOM 868 O O . GLY A 1 107 ? 3.294 -13.433 -8.740 1.00 94.38 107 GLY A O 1
ATOM 869 N N . VAL A 1 108 ? 3.067 -11.207 -8.880 1.00 97.00 108 VAL A N 1
ATOM 870 C CA . VAL A 1 108 ? 4.404 -10.969 -9.433 1.00 97.00 108 VAL A CA 1
ATOM 871 C C . VAL A 1 108 ? 5.432 -11.048 -8.309 1.00 97.00 108 VAL A C 1
ATOM 873 O O . VAL A 1 108 ? 5.230 -10.518 -7.222 1.00 97.00 108 VAL A O 1
ATOM 876 N N . THR A 1 109 ? 6.567 -11.698 -8.560 1.00 97.00 109 THR A N 1
ATOM 877 C CA . THR A 1 109 ? 7.654 -11.825 -7.572 1.00 97.00 109 THR A CA 1
ATOM 878 C C . THR A 1 109 ? 8.976 -11.231 -8.048 1.00 97.00 109 THR A C 1
ATOM 880 O O . THR A 1 109 ? 9.929 -11.184 -7.272 1.00 97.00 109 THR A O 1
ATOM 883 N N . ASP A 1 110 ? 9.053 -10.732 -9.287 1.00 96.62 110 ASP A N 1
ATOM 884 C CA . ASP A 1 110 ? 10.267 -10.109 -9.813 1.00 96.62 110 ASP A CA 1
ATOM 885 C C . ASP A 1 110 ? 10.430 -8.664 -9.300 1.00 96.62 110 ASP A C 1
ATOM 887 O O . ASP A 1 110 ? 9.692 -7.778 -9.739 1.00 96.62 110 ASP A O 1
ATOM 891 N N . PRO A 1 111 ? 11.441 -8.356 -8.460 1.00 96.94 111 PRO A N 1
ATOM 892 C CA . PRO A 1 111 ? 11.640 -6.997 -7.967 1.00 96.94 111 PRO A CA 1
ATOM 893 C C . PRO A 1 111 ? 11.877 -5.951 -9.061 1.00 96.94 111 PRO A C 1
ATOM 895 O O . PRO A 1 111 ? 11.580 -4.777 -8.847 1.00 96.94 111 PRO A O 1
ATOM 898 N N . ALA A 1 112 ? 12.429 -6.336 -10.217 1.00 96.38 112 ALA A N 1
ATOM 899 C CA . ALA A 1 112 ? 12.689 -5.389 -11.299 1.00 96.38 112 ALA A CA 1
ATOM 900 C C . ALA A 1 112 ? 11.382 -4.833 -11.891 1.00 96.38 112 ALA A C 1
ATOM 902 O O . ALA A 1 112 ? 11.305 -3.641 -12.190 1.00 96.38 112 ALA A O 1
ATOM 903 N N . GLU A 1 113 ? 10.340 -5.663 -11.980 1.00 95.88 113 GLU A N 1
ATOM 904 C CA . GLU A 1 113 ? 9.020 -5.258 -12.466 1.00 95.88 113 GLU A CA 1
ATOM 905 C C . GLU A 1 113 ? 8.353 -4.259 -11.513 1.00 95.88 113 GLU A C 1
ATOM 907 O O . GLU A 1 113 ? 7.861 -3.214 -11.946 1.00 95.88 113 GLU A O 1
ATOM 912 N N . TYR A 1 114 ? 8.451 -4.498 -10.202 1.00 97.12 114 TYR A N 1
ATOM 913 C CA . TYR A 1 114 ? 8.002 -3.529 -9.202 1.00 97.12 114 TYR A CA 1
ATOM 914 C C . TYR A 1 114 ? 8.752 -2.198 -9.319 1.00 97.12 114 TYR A C 1
ATOM 916 O O . TYR A 1 114 ? 8.130 -1.140 -9.272 1.00 97.12 114 TYR A O 1
ATOM 924 N N . VAL A 1 115 ? 10.079 -2.214 -9.496 1.00 96.50 115 VAL A N 1
ATOM 925 C CA . VAL A 1 115 ? 10.861 -0.973 -9.648 1.00 96.50 115 VAL A CA 1
ATOM 926 C C . VAL A 1 115 ? 10.407 -0.181 -10.874 1.00 96.50 115 VAL A C 1
ATOM 928 O O . VAL A 1 115 ? 10.334 1.044 -10.808 1.00 96.50 115 VAL A O 1
ATOM 931 N N . VAL A 1 116 ? 10.062 -0.858 -11.971 1.00 94.75 116 VAL A N 1
ATOM 932 C CA . VAL A 1 116 ? 9.545 -0.208 -13.180 1.00 94.75 116 VAL A CA 1
ATOM 933 C C . VAL A 1 116 ? 8.174 0.419 -12.935 1.00 94.75 116 VAL A C 1
ATOM 935 O O . VAL A 1 116 ? 7.992 1.601 -13.227 1.00 94.75 116 VAL A O 1
ATOM 938 N N . VAL A 1 117 ? 7.219 -0.334 -12.381 1.00 95.00 117 VAL A N 1
ATOM 939 C CA . VAL A 1 117 ? 5.857 0.165 -12.125 1.00 95.00 117 VAL A CA 1
ATOM 940 C C . VAL A 1 117 ? 5.878 1.321 -11.123 1.00 95.00 117 VAL A C 1
ATOM 942 O O . VAL A 1 117 ? 5.371 2.400 -11.414 1.00 95.00 117 VAL A O 1
ATOM 945 N N . ILE A 1 118 ? 6.542 1.146 -9.979 1.00 95.56 118 ILE A N 1
ATOM 946 C CA . ILE A 1 118 ? 6.624 2.184 -8.943 1.00 95.56 118 ILE A CA 1
ATOM 947 C C . ILE A 1 118 ? 7.427 3.392 -9.447 1.00 95.56 118 ILE A C 1
ATOM 949 O O . ILE A 1 118 ? 7.065 4.539 -9.188 1.00 95.56 118 ILE A O 1
ATOM 953 N N . GLY A 1 119 ? 8.508 3.158 -10.193 1.00 94.44 119 GLY A N 1
ATOM 954 C CA . GLY A 1 119 ? 9.313 4.219 -10.792 1.00 94.44 119 GLY A CA 1
ATOM 955 C C . GLY A 1 119 ? 8.504 5.090 -11.754 1.00 94.44 119 GLY A C 1
ATOM 956 O O . GLY A 1 119 ? 8.617 6.313 -11.697 1.00 94.44 119 GLY A O 1
ATOM 957 N N . ARG A 1 120 ? 7.648 4.492 -12.594 1.00 92.06 120 ARG A N 1
ATOM 958 C CA . ARG A 1 120 ? 6.761 5.233 -13.511 1.00 92.06 120 ARG A CA 1
ATOM 959 C C . ARG A 1 120 ? 5.769 6.108 -12.767 1.00 92.06 120 ARG A C 1
ATOM 961 O O . ARG A 1 120 ? 5.617 7.274 -13.114 1.00 92.06 120 ARG A O 1
ATOM 968 N N . ASP A 1 121 ? 5.161 5.585 -11.711 1.00 91.69 121 ASP A N 1
ATOM 969 C CA . ASP A 1 121 ? 4.266 6.355 -10.851 1.00 91.69 121 ASP A CA 1
ATOM 970 C C . ASP A 1 121 ? 4.965 7.571 -10.242 1.00 91.69 121 ASP A C 1
ATOM 972 O O . ASP A 1 121 ? 4.439 8.685 -10.273 1.00 91.69 121 ASP A O 1
ATOM 976 N N . LEU A 1 122 ? 6.174 7.364 -9.717 1.00 91.38 122 LEU A N 1
ATOM 977 C CA . LEU A 1 122 ? 6.989 8.428 -9.139 1.00 91.38 122 LEU A CA 1
ATOM 978 C C . LEU A 1 122 ? 7.435 9.457 -10.188 1.00 91.38 122 LEU A C 1
ATOM 980 O O . LEU A 1 122 ? 7.550 10.637 -9.857 1.00 91.38 122 LEU A O 1
ATOM 984 N N . ALA A 1 123 ? 7.697 9.030 -11.426 1.00 90.94 123 ALA A N 1
ATOM 98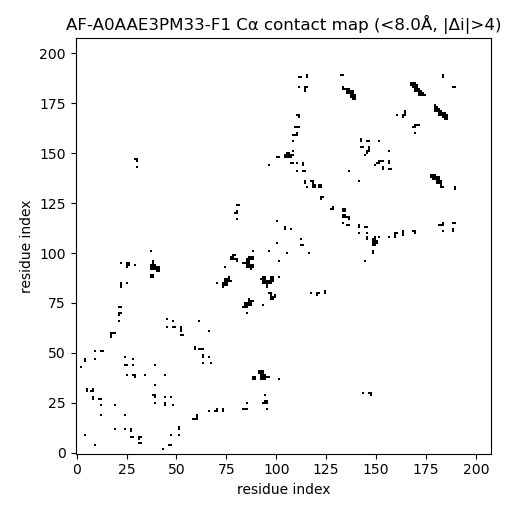5 C CA . ALA A 1 123 ? 8.025 9.912 -12.543 1.00 90.94 123 ALA A CA 1
ATOM 986 C C . ALA A 1 123 ? 6.811 10.765 -12.942 1.00 90.94 123 ALA A C 1
ATOM 988 O O . ALA A 1 123 ? 6.904 11.992 -12.977 1.00 90.94 123 ALA A O 1
ATOM 989 N N . ALA A 1 124 ? 5.651 10.131 -13.133 1.00 87.44 124 ALA A N 1
ATOM 990 C CA . ALA A 1 124 ? 4.399 10.801 -13.471 1.00 87.44 124 ALA A CA 1
ATOM 991 C C . ALA A 1 124 ? 3.993 11.825 -12.399 1.00 87.44 124 ALA A C 1
ATOM 993 O O . ALA A 1 124 ? 3.618 12.949 -12.724 1.00 87.44 124 ALA A O 1
ATOM 994 N N . ALA A 1 125 ? 4.156 11.490 -11.114 1.00 87.00 125 ALA A N 1
ATOM 995 C CA . ALA A 1 125 ? 3.898 12.414 -10.007 1.00 87.00 125 ALA A CA 1
ATOM 996 C C . ALA A 1 125 ? 4.813 13.657 -10.008 1.00 87.00 125 ALA A C 1
ATOM 998 O O . ALA A 1 125 ? 4.490 14.657 -9.368 1.00 87.00 125 ALA A O 1
ATOM 999 N N . ARG A 1 126 ? 5.952 13.607 -10.710 1.00 87.62 126 ARG A N 1
ATOM 1000 C CA . ARG A 1 126 ? 6.880 14.736 -10.902 1.00 87.62 126 ARG A CA 1
ATOM 1001 C C . ARG A 1 126 ? 6.676 15.463 -12.232 1.00 87.62 126 ARG A C 1
ATOM 1003 O O . ARG A 1 126 ? 7.387 16.430 -12.480 1.00 87.62 126 ARG A O 1
ATOM 1010 N N . GLY A 1 127 ? 5.740 15.011 -13.069 1.00 86.75 127 GLY A N 1
ATOM 1011 C CA . GLY A 1 127 ? 5.547 15.532 -14.422 1.00 86.75 127 GLY A CA 1
ATOM 1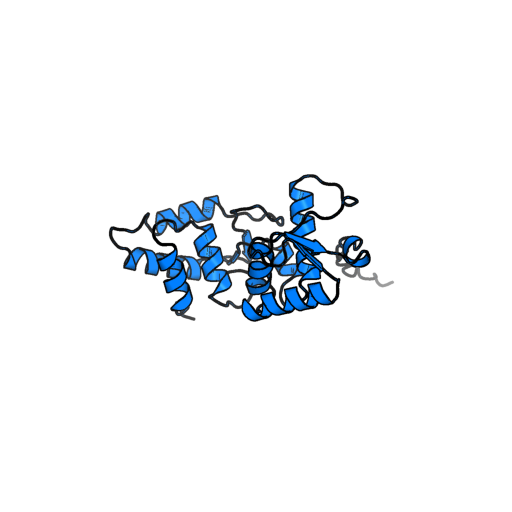012 C C . GLY A 1 127 ? 6.715 15.231 -15.365 1.00 86.75 127 GLY A C 1
ATOM 1013 O O . GLY A 1 127 ? 6.939 16.004 -16.287 1.00 86.75 127 GLY A O 1
ATOM 1014 N N . ALA A 1 128 ? 7.475 14.162 -15.104 1.00 85.50 128 ALA A N 1
ATOM 1015 C CA . ALA A 1 128 ? 8.594 13.758 -15.952 1.00 85.50 128 ALA A CA 1
ATOM 1016 C C . ALA A 1 128 ? 8.101 13.119 -17.258 1.00 85.50 128 ALA A C 1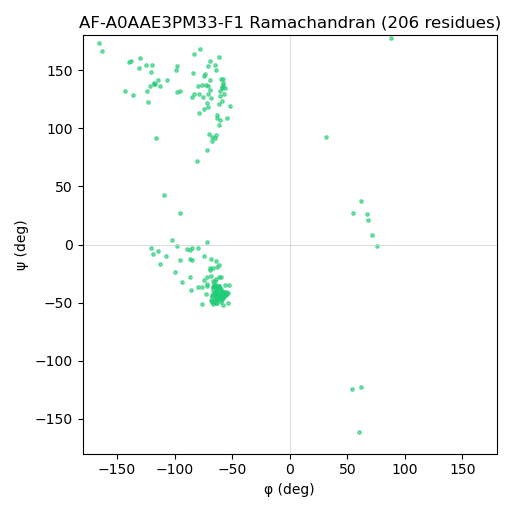
ATOM 1018 O O . ALA A 1 128 ? 7.104 12.386 -17.262 1.00 85.50 128 ALA A O 1
ATOM 1019 N N . ASP A 1 129 ? 8.832 13.352 -18.346 1.00 82.50 129 ASP A N 1
ATOM 1020 C CA . ASP A 1 129 ? 8.513 12.771 -19.649 1.00 82.50 129 ASP A CA 1
ATOM 1021 C C . ASP A 1 129 ? 8.794 11.261 -19.684 1.00 82.50 129 ASP A C 1
ATOM 1023 O O . ASP A 1 129 ? 9.688 10.745 -19.013 1.00 82.50 129 ASP A O 1
ATOM 1027 N N . ALA A 1 130 ? 8.081 10.531 -20.548 1.00 76.38 130 ALA A N 1
ATOM 1028 C CA . ALA A 1 130 ? 8.243 9.078 -20.698 1.00 76.38 130 ALA A CA 1
ATOM 1029 C C . ALA A 1 130 ? 9.654 8.650 -21.156 1.00 76.38 130 ALA A C 1
ATOM 1031 O O . ALA A 1 130 ? 10.022 7.481 -21.039 1.00 76.38 130 ALA A O 1
ATOM 1032 N N . THR A 1 131 ? 10.438 9.583 -21.698 1.00 79.38 131 THR A N 1
ATOM 1033 C CA . THR A 1 131 ? 11.823 9.360 -22.130 1.00 79.38 131 THR A CA 1
ATOM 1034 C C . THR A 1 131 ? 12.842 9.555 -21.010 1.00 79.38 131 THR A C 1
ATOM 1036 O O . THR A 1 131 ? 14.011 9.203 -21.187 1.00 79.38 131 THR A O 1
ATOM 1039 N N . GLU A 1 132 ? 12.440 10.132 -19.876 1.00 82.75 132 GLU A N 1
ATOM 1040 C CA . GLU A 1 132 ? 13.332 10.331 -18.742 1.00 82.75 132 GLU A CA 1
ATOM 1041 C C . GLU A 1 132 ? 13.626 9.008 -18.014 1.00 82.75 132 GLU A C 1
ATOM 1043 O O . GLU A 1 132 ? 12.773 8.119 -17.927 1.00 82.75 132 GLU A O 1
ATOM 1048 N N . PRO A 1 133 ? 14.839 8.845 -17.453 1.00 85.75 133 PRO A N 1
ATOM 1049 C CA . PRO A 1 133 ? 15.143 7.700 -16.609 1.00 85.75 133 PRO A CA 1
ATOM 1050 C C . PRO A 1 133 ? 14.197 7.621 -15.409 1.00 85.75 133 PRO A C 1
ATOM 1052 O O . PRO A 1 133 ? 13.958 8.616 -14.724 1.00 85.75 133 PRO A O 1
ATOM 1055 N N . LEU A 1 134 ? 13.727 6.410 -15.097 1.00 91.00 134 LEU A N 1
ATOM 1056 C CA . LEU A 1 134 ? 12.873 6.205 -13.933 1.00 91.00 134 LEU A CA 1
ATOM 1057 C C . LEU A 1 134 ? 13.589 6.636 -12.642 1.00 91.00 134 LEU A C 1
ATOM 1059 O O . LEU A 1 134 ? 14.762 6.288 -12.438 1.00 91.00 134 LEU A O 1
ATOM 1063 N N . PRO A 1 135 ? 12.899 7.360 -11.746 1.00 92.12 135 PRO A N 1
ATOM 1064 C CA . PRO A 1 135 ? 13.457 7.729 -10.460 1.00 92.12 135 PRO A CA 1
ATOM 1065 C C . PRO A 1 135 ? 13.715 6.486 -9.595 1.00 92.12 135 PRO A C 1
ATOM 1067 O O . PRO A 1 135 ? 13.043 5.462 -9.750 1.00 92.12 135 PRO A O 1
ATOM 1070 N N . PRO A 1 136 ? 14.661 6.569 -8.644 1.00 94.56 136 PRO A N 1
ATOM 1071 C CA . PRO A 1 136 ? 14.859 5.502 -7.677 1.00 94.56 136 PRO A CA 1
ATOM 1072 C C . PRO A 1 136 ? 13.613 5.233 -6.837 1.00 94.56 136 PRO A C 1
ATOM 1074 O O . PRO A 1 136 ? 12.951 6.163 -6.370 1.00 94.56 136 PRO A O 1
ATOM 1077 N N . VAL A 1 137 ? 13.381 3.958 -6.542 1.00 96.00 137 VAL A N 1
ATOM 1078 C CA . VAL A 1 137 ? 12.309 3.501 -5.656 1.00 96.00 137 VAL A CA 1
ATOM 1079 C C . VAL A 1 137 ? 12.867 3.256 -4.250 1.00 96.00 137 VAL A C 1
ATOM 1081 O O . VAL A 1 137 ? 13.889 2.578 -4.116 1.00 96.00 137 VAL A O 1
ATOM 1084 N N . PRO A 1 138 ? 12.234 3.768 -3.178 1.00 95.94 138 PRO A N 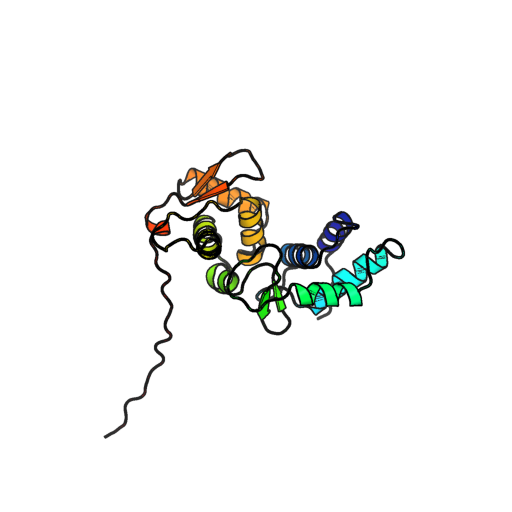1
ATOM 1085 C CA . PRO A 1 138 ? 12.626 3.432 -1.813 1.00 95.94 138 PRO A CA 1
ATOM 1086 C C . PRO A 1 138 ? 12.499 1.926 -1.551 1.00 95.94 138 PRO A C 1
ATOM 1088 O O . PRO A 1 138 ? 11.434 1.341 -1.746 1.00 95.94 138 PRO A O 1
ATOM 1091 N N . ARG A 1 139 ? 13.564 1.296 -1.046 1.00 96.06 139 ARG A N 1
ATOM 1092 C CA . ARG A 1 139 ? 13.574 -0.134 -0.708 1.00 96.06 139 ARG A CA 1
ATOM 1093 C C . ARG A 1 139 ? 12.452 -0.544 0.259 1.00 96.06 139 ARG A C 1
ATOM 1095 O O . ARG A 1 139 ? 11.873 -1.599 0.014 1.00 96.06 139 ARG A O 1
ATOM 1102 N N . PRO A 1 140 ? 12.104 0.228 1.313 1.00 95.00 140 PRO A N 1
ATOM 1103 C CA . PRO A 1 140 ? 10.987 -0.135 2.186 1.00 95.00 140 PRO A CA 1
ATOM 1104 C C . PRO A 1 140 ? 9.661 -0.247 1.428 1.00 95.00 140 PRO A C 1
ATOM 1106 O O . PRO A 1 140 ? 8.995 -1.270 1.533 1.00 95.00 140 PRO A O 1
ATOM 1109 N N . LEU A 1 141 ? 9.348 0.741 0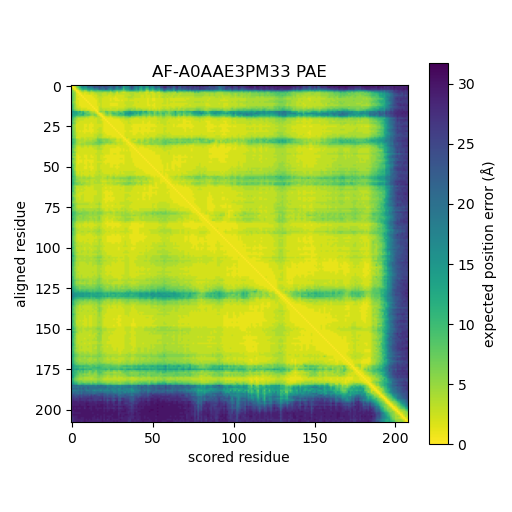.577 1.00 95.19 141 LEU A N 1
ATOM 1110 C CA . LEU A 1 141 ? 8.146 0.734 -0.264 1.00 95.19 141 LEU A CA 1
ATOM 1111 C C . LEU A 1 141 ? 8.113 -0.489 -1.187 1.00 95.19 141 LEU A C 1
ATOM 1113 O O . LEU A 1 141 ? 7.075 -1.125 -1.327 1.00 95.19 141 LEU A O 1
ATOM 1117 N N . LEU A 1 142 ? 9.256 -0.824 -1.787 1.00 96.25 142 LEU A N 1
ATOM 1118 C CA . LEU A 1 142 ? 9.392 -1.970 -2.680 1.00 96.25 142 LEU A CA 1
ATOM 1119 C C . LEU A 1 142 ? 9.124 -3.298 -1.958 1.00 96.25 142 LEU A C 1
ATOM 1121 O O . LEU A 1 142 ? 8.355 -4.119 -2.445 1.00 96.25 142 LEU A O 1
ATOM 1125 N N . VAL A 1 143 ? 9.729 -3.490 -0.781 1.00 96.62 143 VAL A N 1
ATOM 1126 C CA . VAL A 1 143 ? 9.530 -4.694 0.041 1.00 96.62 143 VAL A CA 1
ATOM 1127 C C . VAL A 1 143 ? 8.079 -4.812 0.492 1.00 96.62 143 VAL A C 1
ATOM 1129 O O . VAL A 1 143 ? 7.500 -5.887 0.371 1.00 96.62 143 VAL A O 1
ATOM 1132 N N . ASP A 1 144 ? 7.485 -3.725 0.985 1.00 95.75 144 ASP A N 1
ATOM 1133 C CA . ASP A 1 144 ? 6.100 -3.739 1.459 1.00 95.75 144 ASP A CA 1
ATOM 1134 C C . ASP A 1 144 ? 5.126 -4.041 0.304 1.00 95.75 144 ASP A C 1
ATOM 1136 O O . ASP A 1 144 ? 4.230 -4.872 0.456 1.00 95.75 144 ASP A O 1
ATOM 1140 N N . ALA A 1 145 ? 5.361 -3.469 -0.885 1.00 96.69 145 ALA A N 1
ATOM 1141 C CA . ALA A 1 145 ? 4.559 -3.750 -2.074 1.00 96.69 145 ALA A CA 1
ATOM 1142 C C . ALA A 1 145 ? 4.689 -5.210 -2.531 1.00 96.69 145 ALA A C 1
ATOM 1144 O O . ALA A 1 145 ? 3.687 -5.826 -2.888 1.00 96.69 145 ALA A O 1
ATOM 1145 N N . MET A 1 146 ? 5.893 -5.791 -2.494 1.00 97.62 146 MET A N 1
ATOM 1146 C CA . MET A 1 146 ? 6.092 -7.214 -2.794 1.00 97.62 146 MET A CA 1
ATOM 1147 C C . MET A 1 146 ? 5.373 -8.115 -1.791 1.00 97.62 146 MET A C 1
ATOM 1149 O O . MET A 1 146 ? 4.819 -9.138 -2.184 1.00 97.62 146 MET A O 1
ATOM 1153 N N . MET A 1 147 ? 5.343 -7.732 -0.512 1.00 96.44 147 MET A N 1
ATOM 1154 C CA . MET A 1 147 ? 4.622 -8.509 0.493 1.00 96.44 147 MET A CA 1
ATOM 1155 C C . MET A 1 147 ? 3.120 -8.547 0.219 1.00 96.44 147 MET A C 1
ATOM 1157 O O . MET A 1 147 ? 2.509 -9.611 0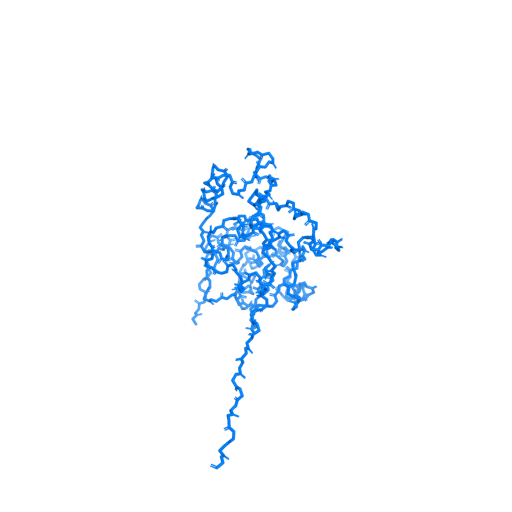.256 1.00 96.44 147 MET A O 1
ATOM 1161 N N . VAL A 1 148 ? 2.537 -7.390 -0.088 1.00 96.50 148 VAL A N 1
ATOM 1162 C CA . VAL A 1 148 ? 1.093 -7.263 -0.308 1.00 96.50 148 VAL A CA 1
ATOM 1163 C C . VAL A 1 148 ? 0.666 -7.799 -1.669 1.00 96.50 148 VAL A C 1
ATOM 1165 O O . VAL A 1 148 ? -0.262 -8.596 -1.759 1.00 96.50 148 VAL A O 1
ATOM 1168 N N . LEU A 1 149 ? 1.324 -7.356 -2.739 1.00 96.94 149 LEU A N 1
ATOM 1169 C CA . LEU A 1 149 ? 0.902 -7.650 -4.108 1.00 96.94 149 LEU A CA 1
ATOM 1170 C C . LEU A 1 149 ? 1.461 -8.997 -4.575 1.00 96.94 149 LEU A C 1
ATOM 1172 O O . LEU A 1 149 ? 0.759 -9.765 -5.223 1.00 96.94 149 LEU A O 1
ATOM 1176 N N . GLY A 1 150 ? 2.704 -9.307 -4.214 1.00 95.75 150 GLY A N 1
ATOM 1177 C CA . GLY A 1 150 ? 3.378 -10.540 -4.624 1.00 95.75 150 GLY A CA 1
ATOM 1178 C C . GLY A 1 150 ? 3.068 -11.730 -3.720 1.00 95.75 150 GLY A C 1
ATOM 1179 O O . GLY A 1 150 ? 3.372 -12.865 -4.081 1.00 95.75 150 GLY A O 1
ATOM 1180 N N . GLY A 1 151 ? 2.471 -11.489 -2.547 1.00 94.44 151 GLY A N 1
ATOM 1181 C CA . GLY A 1 151 ? 2.111 -12.533 -1.587 1.00 94.44 151 GLY A CA 1
ATOM 1182 C C . GLY A 1 151 ? 3.314 -13.227 -0.940 1.00 94.44 151 GLY A C 1
ATOM 1183 O O . GLY A 1 151 ? 3.186 -14.353 -0.465 1.00 94.44 151 GLY A O 1
ATOM 1184 N N . VAL A 1 152 ? 4.489 -12.588 -0.941 1.00 95.94 152 VAL A N 1
ATOM 1185 C CA . VAL A 1 152 ? 5.716 -13.129 -0.334 1.00 95.94 152 VAL A CA 1
ATOM 1186 C C . VAL A 1 152 ? 5.949 -12.550 1.060 1.00 95.94 152 VAL A C 1
ATOM 1188 O O . VAL A 1 152 ? 5.547 -11.434 1.364 1.00 95.94 152 VAL A O 1
ATOM 1191 N N . ASP A 1 153 ? 6.644 -13.269 1.937 1.00 95.00 153 ASP A N 1
ATOM 1192 C CA . ASP A 1 153 ? 7.039 -12.694 3.223 1.00 95.00 153 ASP A CA 1
ATOM 1193 C C . ASP A 1 153 ? 8.255 -11.751 3.090 1.00 95.00 153 ASP A C 1
ATOM 1195 O O . ASP A 1 153 ? 8.934 -11.678 2.059 1.00 95.00 153 ASP A O 1
ATOM 1199 N N . ARG A 1 154 ? 8.544 -10.990 4.154 1.00 94.56 154 ARG A N 1
ATOM 1200 C CA . ARG A 1 154 ? 9.667 -10.038 4.169 1.00 94.56 154 ARG A CA 1
ATOM 1201 C C . ARG A 1 154 ? 11.029 -10.709 3.912 1.00 94.56 154 ARG A C 1
ATOM 1203 O O . ARG A 1 154 ? 11.793 -10.149 3.121 1.00 94.56 154 ARG A O 1
ATOM 1210 N N . PRO A 1 155 ? 11.382 -11.846 4.553 1.00 96.31 155 PRO A N 1
ATOM 1211 C CA . PRO A 1 155 ? 12.620 -12.564 4.243 1.00 96.31 155 PRO A CA 1
ATOM 1212 C C . PRO A 1 155 ? 12.736 -12.952 2.765 1.00 96.31 155 PRO A C 1
ATOM 1214 O O . PRO A 1 155 ? 13.788 -12.728 2.163 1.00 96.31 155 PRO A O 1
ATOM 1217 N N . THR A 1 156 ? 11.656 -13.453 2.167 1.00 97.31 156 THR A N 1
ATOM 1218 C CA . THR A 1 156 ? 11.608 -13.846 0.754 1.00 97.31 156 THR A CA 1
ATOM 1219 C C . THR A 1 156 ? 11.770 -12.633 -0.156 1.00 97.31 156 THR A C 1
ATOM 1221 O O . THR A 1 156 ? 12.642 -12.644 -1.022 1.00 97.31 156 THR A O 1
ATOM 1224 N N . ALA A 1 157 ? 11.038 -11.537 0.084 1.00 96.75 157 ALA A N 1
ATOM 1225 C CA . ALA A 1 157 ? 11.205 -10.284 -0.660 1.00 96.75 157 ALA A CA 1
ATOM 1226 C C . ALA A 1 157 ? 12.648 -9.748 -0.579 1.00 96.75 157 ALA A C 1
ATOM 1228 O O . ALA A 1 157 ? 13.225 -9.311 -1.576 1.00 96.75 157 ALA A O 1
ATOM 1229 N N . ALA A 1 158 ? 13.273 -9.822 0.601 1.00 94.69 158 ALA A N 1
ATOM 1230 C CA . ALA A 1 158 ? 14.665 -9.424 0.783 1.00 94.69 158 ALA A CA 1
ATOM 1231 C C . ALA A 1 158 ? 15.653 -10.336 0.034 1.00 94.69 158 ALA A C 1
ATOM 1233 O O . ALA A 1 158 ? 16.656 -9.830 -0.476 1.00 94.69 158 ALA A O 1
ATOM 1234 N N . SER A 1 159 ? 15.384 -11.645 -0.042 1.00 96.50 159 SER A N 1
ATOM 1235 C CA . SER A 1 159 ? 16.181 -12.585 -0.841 1.00 96.50 159 SER A CA 1
ATOM 1236 C C . SER A 1 159 ? 16.053 -12.284 -2.331 1.00 96.50 159 SER A C 1
ATOM 1238 O O . SER A 1 159 ? 17.066 -12.077 -2.990 1.00 96.50 159 SER A O 1
ATOM 1240 N N . LEU A 1 160 ? 14.825 -12.127 -2.832 1.00 97.44 160 LEU A N 1
ATOM 1241 C CA . LEU A 1 160 ? 14.547 -11.792 -4.232 1.00 97.44 160 LEU A CA 1
ATOM 1242 C C . LEU A 1 160 ? 15.254 -10.499 -4.659 1.00 97.44 160 LEU A C 1
ATOM 1244 O O . LEU A 1 160 ? 15.859 -10.445 -5.729 1.00 97.44 160 LEU A O 1
ATOM 1248 N N . LEU A 1 161 ? 15.249 -9.466 -3.806 1.00 95.50 161 LEU A N 1
ATOM 1249 C CA . LEU A 1 161 ? 16.002 -8.231 -4.052 1.00 95.50 161 LEU A CA 1
ATOM 1250 C C . LEU A 1 161 ? 17.511 -8.463 -4.140 1.00 95.50 161 LEU A C 1
ATOM 1252 O O . LEU A 1 161 ? 18.180 -7.877 -4.991 1.00 95.50 161 LEU A O 1
ATOM 1256 N N . ARG A 1 162 ? 18.063 -9.301 -3.259 1.00 94.81 162 ARG A N 1
ATOM 1257 C CA . ARG A 1 162 ? 19.488 -9.639 -3.277 1.00 94.81 162 ARG A CA 1
ATOM 1258 C C . ARG A 1 162 ? 19.851 -10.377 -4.566 1.00 94.81 162 ARG A C 1
ATOM 1260 O O . ARG A 1 162 ? 20.835 -10.017 -5.208 1.00 94.81 162 ARG A O 1
ATOM 1267 N N . ASP A 1 163 ? 19.030 -11.336 -4.976 1.00 96.06 163 ASP A N 1
ATOM 1268 C CA . ASP A 1 163 ? 19.245 -12.131 -6.186 1.00 96.06 163 ASP A CA 1
ATOM 1269 C C . ASP A 1 163 ? 19.133 -11.265 -7.448 1.00 96.06 163 ASP A C 1
ATOM 1271 O O . ASP A 1 163 ? 19.990 -11.327 -8.330 1.00 96.06 163 ASP A O 1
ATOM 1275 N N . ALA A 1 164 ? 18.137 -10.374 -7.511 1.00 95.50 164 ALA A N 1
ATOM 1276 C CA . ALA A 1 164 ? 17.990 -9.409 -8.600 1.00 95.50 164 ALA A CA 1
ATOM 1277 C C . ALA A 1 164 ? 19.175 -8.429 -8.680 1.00 95.50 164 ALA A C 1
ATOM 1279 O O . ALA A 1 164 ? 19.599 -8.052 -9.779 1.00 95.50 164 ALA A O 1
ATOM 1280 N N . HIS A 1 165 ? 19.729 -8.033 -7.530 1.00 94.25 165 HIS A N 1
ATOM 1281 C CA . HIS A 1 165 ? 20.923 -7.197 -7.466 1.00 94.25 165 HIS A CA 1
ATOM 1282 C C . HIS A 1 165 ? 22.172 -7.937 -7.964 1.00 94.25 165 HIS A C 1
ATOM 1284 O O . HIS A 1 165 ? 22.898 -7.413 -8.810 1.00 94.25 165 HIS A O 1
ATOM 1290 N N . HIS A 1 166 ? 22.404 -9.173 -7.505 1.00 94.38 166 HIS A N 1
ATOM 1291 C CA . HIS A 1 166 ? 23.516 -10.005 -7.979 1.00 94.38 166 HIS A CA 1
ATOM 1292 C C . HIS A 1 166 ? 23.411 -10.321 -9.474 1.00 94.38 166 HIS A C 1
ATOM 1294 O O . HIS A 1 166 ? 24.414 -10.268 -10.185 1.00 94.38 166 HIS A O 1
ATOM 1300 N N . GLY A 1 167 ? 22.193 -10.554 -9.967 1.00 93.94 167 GLY A N 1
ATOM 1301 C CA . GLY A 1 167 ? 21.891 -10.719 -11.387 1.00 93.94 167 GLY A CA 1
ATOM 1302 C C . GLY A 1 167 ? 21.973 -9.431 -12.210 1.00 93.94 167 GLY A C 1
ATOM 1303 O O . GLY A 1 167 ? 21.686 -9.468 -13.401 1.00 93.94 167 GLY A O 1
ATOM 1304 N N . ARG A 1 168 ? 22.345 -8.291 -11.604 1.00 93.50 168 ARG A N 1
ATOM 1305 C CA . ARG A 1 168 ? 22.469 -6.974 -12.257 1.00 93.50 168 ARG A CA 1
ATOM 1306 C C . ARG A 1 168 ? 21.202 -6.515 -12.988 1.00 93.50 168 ARG A C 1
ATOM 1308 O O . ARG A 1 168 ? 21.295 -5.725 -13.927 1.00 93.50 168 ARG A O 1
ATOM 1315 N N . ARG A 1 169 ? 20.024 -6.967 -12.551 1.00 94.50 169 ARG A N 1
ATOM 1316 C CA . ARG A 1 169 ? 18.715 -6.502 -13.054 1.00 94.50 169 ARG A CA 1
ATOM 1317 C C . ARG A 1 169 ? 18.239 -5.258 -12.305 1.00 94.50 169 ARG A C 1
ATOM 1319 O O . ARG A 1 169 ? 17.565 -4.399 -12.876 1.00 94.50 169 ARG A O 1
ATOM 1326 N N . ILE A 1 170 ? 18.674 -5.131 -11.050 1.00 95.00 170 ILE A N 1
ATOM 1327 C CA . ILE A 1 170 ? 18.530 -3.920 -10.244 1.00 95.00 170 ILE A CA 1
ATOM 1328 C C . ILE A 1 170 ? 19.860 -3.500 -9.609 1.00 95.00 170 ILE A C 1
ATOM 1330 O O . ILE A 1 170 ? 20.779 -4.296 -9.399 1.00 95.00 170 ILE A O 1
ATOM 1334 N N . ARG A 1 171 ? 19.930 -2.235 -9.208 1.00 94.94 171 ARG A N 1
ATOM 1335 C CA . ARG A 1 171 ? 20.984 -1.674 -8.361 1.00 94.94 171 ARG A CA 1
ATOM 1336 C C . ARG A 1 171 ? 20.370 -1.190 -7.056 1.00 94.94 171 ARG A C 1
ATOM 1338 O O . ARG A 1 171 ? 19.303 -0.588 -7.088 1.00 94.94 171 ARG A O 1
ATOM 1345 N N . VAL A 1 172 ? 21.039 -1.437 -5.933 1.00 93.25 172 VAL A N 1
ATOM 1346 C CA . VAL A 1 172 ? 20.604 -1.008 -4.595 1.00 93.25 172 VAL A CA 1
ATOM 1347 C C . VAL A 1 172 ? 21.713 -0.172 -3.973 1.00 93.25 172 VAL A C 1
ATOM 1349 O O . VAL A 1 172 ? 22.830 -0.659 -3.829 1.00 93.25 172 VAL A O 1
ATOM 1352 N N . GLU A 1 173 ? 21.426 1.071 -3.592 1.00 91.75 173 GLU A N 1
ATOM 1353 C CA . GLU A 1 173 ? 22.419 1.975 -2.999 1.00 91.75 173 GLU A CA 1
ATOM 1354 C C . GLU A 1 173 ? 21.797 2.856 -1.901 1.00 91.75 173 GLU A C 1
ATOM 1356 O O . GLU A 1 173 ? 20.747 3.468 -2.121 1.00 91.75 173 GLU A O 1
ATOM 1361 N N . PRO A 1 174 ? 22.439 2.961 -0.721 1.00 90.25 174 PRO A N 1
ATOM 1362 C CA . PRO A 1 174 ? 23.578 2.153 -0.261 1.00 90.25 174 PRO A CA 1
ATOM 1363 C C . PRO A 1 174 ? 23.167 0.702 0.057 1.00 90.25 174 PRO A C 1
ATOM 1365 O O . PRO A 1 174 ? 22.168 0.489 0.734 1.00 90.25 174 PRO A O 1
ATOM 1368 N N . VAL A 1 175 ? 23.953 -0.301 -0.359 1.00 81.94 175 VAL A N 1
ATOM 1369 C CA . VAL A 1 175 ? 23.588 -1.740 -0.276 1.00 81.94 175 VAL A CA 1
ATOM 1370 C C . VAL A 1 175 ? 23.168 -2.192 1.133 1.00 81.94 175 VAL A C 1
ATOM 1372 O O . VAL A 1 175 ? 22.201 -2.937 1.295 1.00 81.94 175 VAL A O 1
ATOM 1375 N N . GLN A 1 176 ? 23.880 -1.734 2.164 1.00 82.94 176 GLN A N 1
ATOM 1376 C CA . GLN A 1 176 ? 23.647 -2.142 3.555 1.00 82.94 176 GLN A CA 1
ATOM 1377 C C . GLN A 1 176 ? 22.577 -1.306 4.276 1.00 82.94 176 GLN A C 1
ATOM 1379 O O . GLN A 1 176 ? 22.228 -1.613 5.413 1.00 82.94 176 GLN A O 1
ATOM 1384 N N . ASN A 1 177 ? 22.038 -0.261 3.640 1.00 86.75 177 ASN A N 1
ATOM 1385 C CA . ASN A 1 177 ? 21.050 0.605 4.271 1.00 86.75 177 ASN A CA 1
ATOM 1386 C C . ASN A 1 177 ? 19.633 0.009 4.107 1.00 86.75 177 ASN A C 1
ATOM 1388 O O . ASN A 1 177 ? 19.216 -0.286 2.981 1.00 86.75 177 ASN A O 1
ATOM 1392 N N . PRO A 1 178 ? 18.849 -0.171 5.187 1.00 85.19 178 PRO A N 1
ATOM 1393 C CA . PRO A 1 178 ? 17.446 -0.577 5.065 1.00 85.19 178 PRO A CA 1
ATOM 1394 C C . PRO A 1 178 ? 16.599 0.451 4.295 1.00 85.19 178 PRO A C 1
ATOM 1396 O O . PRO A 1 178 ? 15.657 0.069 3.606 1.00 85.19 178 PRO A O 1
ATOM 1399 N N . ASN A 1 179 ? 16.987 1.728 4.333 1.00 91.00 179 ASN A N 1
ATOM 1400 C CA . ASN A 1 179 ? 16.364 2.842 3.615 1.00 91.00 179 ASN A CA 1
ATOM 1401 C C . ASN A 1 179 ? 17.070 3.150 2.282 1.00 91.00 179 ASN A C 1
ATOM 1403 O O . ASN A 1 179 ? 17.087 4.296 1.836 1.00 91.00 179 ASN A O 1
ATOM 1407 N N . ALA A 1 180 ? 17.704 2.145 1.672 1.00 93.62 180 ALA A N 1
ATOM 1408 C CA . ALA A 1 180 ? 18.338 2.283 0.366 1.00 93.62 180 ALA A CA 1
ATOM 1409 C C . ALA A 1 180 ? 17.335 2.657 -0.729 1.00 93.62 180 ALA A C 1
ATOM 1411 O O . ALA A 1 180 ? 16.131 2.409 -0.624 1.00 93.62 180 ALA A O 1
ATOM 1412 N N . TYR A 1 181 ? 17.872 3.176 -1.822 1.00 96.19 181 TYR A N 1
ATOM 1413 C CA . TYR A 1 181 ? 17.155 3.356 -3.070 1.00 96.19 181 TYR A CA 1
ATOM 1414 C C . TYR A 1 181 ? 17.466 2.212 -4.033 1.00 96.19 181 TYR A C 1
ATOM 1416 O O . TYR A 1 181 ? 18.544 1.612 -3.984 1.00 96.19 181 TYR A O 1
ATOM 1424 N N . VAL A 1 182 ? 16.500 1.900 -4.891 1.00 96.00 182 VAL A N 1
ATOM 1425 C CA . VAL A 1 182 ? 16.572 0.817 -5.869 1.00 96.00 182 VAL A CA 1
ATOM 1426 C C . VAL A 1 182 ? 16.330 1.379 -7.267 1.00 96.00 182 VAL A C 1
ATOM 1428 O O . VAL A 1 182 ? 15.375 2.121 -7.485 1.00 96.00 182 VAL A O 1
ATOM 1431 N N . TRP A 1 183 ? 17.190 1.015 -8.215 1.00 94.50 183 TRP A N 1
ATOM 1432 C CA . TRP A 1 183 ? 17.085 1.381 -9.629 1.00 94.50 183 TRP A CA 1
ATOM 1433 C C . TRP A 1 183 ? 17.001 0.128 -10.487 1.00 94.50 183 TRP A C 1
ATOM 1435 O O . TRP A 1 183 ? 17.661 -0.865 -10.187 1.00 94.50 183 TRP A O 1
ATOM 1445 N N . VAL A 1 184 ? 16.288 0.206 -11.609 1.00 92.88 184 VAL A N 1
ATOM 1446 C CA . VAL A 1 184 ? 16.389 -0.805 -12.663 1.00 92.88 184 VAL A CA 1
ATOM 1447 C C . VAL A 1 184 ? 17.661 -0.560 -13.480 1.00 92.88 184 VAL A C 1
ATOM 1449 O O . VAL A 1 184 ? 17.953 0.564 -13.910 1.00 92.88 184 VAL A O 1
ATOM 1452 N N . THR A 1 185 ? 18.462 -1.600 -13.675 1.00 88.12 185 THR A N 1
ATOM 1453 C CA . THR A 1 185 ? 19.709 -1.531 -14.458 1.00 88.12 185 THR A CA 1
ATOM 1454 C C . THR A 1 185 ? 19.537 -2.053 -15.872 1.00 88.12 185 THR A C 1
ATOM 1456 O O . THR A 1 185 ? 20.279 -1.629 -16.753 1.00 88.12 185 THR A O 1
ATOM 1459 N N . ASP A 1 186 ? 18.537 -2.901 -16.091 1.00 74.88 186 ASP A N 1
ATOM 1460 C CA . ASP A 1 186 ? 18.227 -3.478 -17.392 1.00 74.88 186 ASP A CA 1
ATOM 1461 C C . ASP A 1 186 ? 17.633 -2.421 -18.356 1.00 74.88 186 ASP A C 1
ATOM 1463 O O . ASP A 1 186 ? 16.583 -1.836 -18.058 1.00 74.88 186 ASP A O 1
ATOM 1467 N N . PRO A 1 187 ? 18.290 -2.132 -19.495 1.00 66.19 187 PRO A N 1
ATOM 1468 C CA . PRO A 1 187 ? 17.818 -1.154 -20.471 1.00 66.19 187 PRO A CA 1
ATOM 1469 C C . PRO A 1 187 ? 16.557 -1.580 -21.236 1.00 66.19 187 PRO A C 1
ATOM 1471 O O . PRO A 1 187 ? 15.870 -0.699 -21.760 1.00 66.19 187 PRO A O 1
ATOM 1474 N N . ASP A 1 188 ? 16.231 -2.871 -21.294 1.00 67.56 188 ASP A N 1
ATOM 1475 C CA . ASP A 1 188 ? 15.033 -3.366 -21.978 1.00 67.56 188 ASP A CA 1
ATOM 1476 C C . ASP A 1 188 ? 13.796 -3.177 -21.095 1.00 67.56 188 ASP A C 1
ATOM 1478 O O . ASP A 1 188 ? 12.746 -2.734 -21.565 1.00 67.56 188 ASP A O 1
ATOM 1482 N N . LEU A 1 189 ? 13.948 -3.357 -19.779 1.00 62.78 189 LEU A N 1
ATOM 1483 C CA . LEU A 1 189 ? 12.906 -3.045 -18.793 1.00 62.78 189 LEU A CA 1
ATOM 1484 C C . LEU A 1 189 ? 12.641 -1.537 -18.659 1.00 62.78 189 LEU A C 1
ATOM 1486 O O . LEU A 1 189 ? 11.523 -1.128 -18.345 1.00 62.78 189 LEU A O 1
ATOM 1490 N N . ARG A 1 190 ? 13.636 -0.687 -18.952 1.00 59.41 190 ARG A N 1
ATOM 1491 C CA . ARG A 1 190 ? 13.450 0.776 -19.001 1.00 59.41 190 ARG A CA 1
ATOM 1492 C C . ARG A 1 190 ? 12.543 1.216 -20.148 1.00 59.41 190 ARG A C 1
ATOM 1494 O O . ARG A 1 190 ? 11.857 2.223 -20.008 1.00 59.41 190 ARG A O 1
ATOM 1501 N N . ARG A 1 191 ? 12.554 0.488 -21.271 1.00 56.53 191 ARG A N 1
ATOM 1502 C CA . ARG A 1 191 ? 11.932 0.923 -22.529 1.00 56.53 191 ARG A CA 1
ATOM 1503 C C . ARG A 1 191 ? 10.520 0.423 -22.771 1.00 56.53 191 ARG A C 1
ATOM 1505 O O . ARG A 1 191 ? 9.904 0.951 -23.683 1.00 56.53 191 ARG A O 1
ATOM 1512 N N . GLN A 1 192 ? 10.007 -0.558 -22.025 1.00 52.56 192 GLN A N 1
ATOM 1513 C CA . GLN A 1 192 ? 8.689 -1.131 -22.327 1.00 52.56 192 GLN A CA 1
ATOM 1514 C C . GLN A 1 192 ? 7.585 -0.061 -22.244 1.00 52.56 192 GLN A C 1
ATOM 1516 O O . GLN A 1 192 ? 7.238 0.331 -21.129 1.00 52.56 192 GLN A O 1
ATOM 1521 N N . PRO A 1 193 ? 7.006 0.420 -23.359 1.00 50.06 193 PRO A N 1
ATOM 1522 C CA . PRO A 1 193 ? 5.854 1.303 -23.272 1.00 50.06 193 PRO A CA 1
ATOM 1523 C C . PRO A 1 193 ? 4.692 0.527 -22.646 1.00 50.06 193 PRO A C 1
ATOM 1525 O O . PRO A 1 193 ? 4.612 -0.699 -22.770 1.00 50.06 193 PRO A O 1
ATOM 1528 N N . GLU A 1 194 ? 3.805 1.221 -21.935 1.00 51.53 194 GLU A N 1
ATOM 1529 C CA . GLU A 1 194 ? 2.569 0.609 -21.461 1.00 51.53 194 GLU A CA 1
ATOM 1530 C C . GLU A 1 194 ? 1.766 0.156 -22.674 1.00 51.53 194 GLU A C 1
ATOM 1532 O O . GLU A 1 194 ? 1.165 0.961 -23.378 1.00 51.53 194 GLU A O 1
ATOM 1537 N N . THR A 1 195 ? 1.777 -1.142 -22.956 1.00 40.88 195 THR A N 1
ATOM 1538 C CA . THR A 1 195 ? 0.807 -1.718 -23.870 1.00 40.88 195 THR A CA 1
ATOM 1539 C C . THR A 1 195 ? -0.531 -1.664 -23.152 1.00 40.88 195 THR A C 1
ATOM 1541 O O . THR A 1 195 ? -0.867 -2.515 -22.328 1.00 40.88 195 THR A O 1
ATOM 1544 N N . THR A 1 196 ? -1.288 -0.603 -23.427 1.00 40.47 196 THR A N 1
ATOM 1545 C CA . THR A 1 196 ? -2.724 -0.581 -23.187 1.00 40.47 196 THR A CA 1
ATOM 1546 C C . THR A 1 196 ? -3.265 -1.793 -23.927 1.00 40.47 196 THR A C 1
ATOM 1548 O O . THR A 1 196 ? -3.206 -1.874 -25.154 1.00 40.47 196 THR A O 1
ATOM 1551 N N . LYS A 1 197 ? -3.684 -2.803 -23.171 1.00 39.72 197 LYS A N 1
ATOM 1552 C CA . LYS A 1 197 ? -4.349 -3.976 -23.715 1.00 39.72 197 LYS A CA 1
ATOM 1553 C C . LYS A 1 197 ? -5.736 -3.496 -24.139 1.00 39.72 197 LYS A C 1
ATOM 1555 O O . LYS A 1 197 ? -6.680 -3.570 -23.362 1.00 39.72 197 LYS A O 1
ATOM 1560 N N . THR A 1 198 ? -5.817 -2.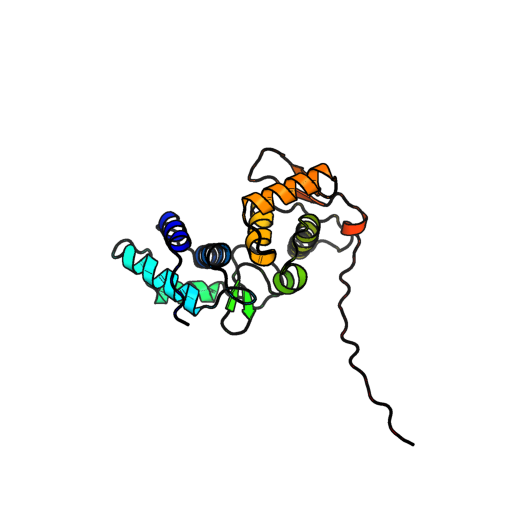881 -25.317 1.00 38.84 198 THR A N 1
ATOM 1561 C CA . THR A 1 198 ? -7.087 -2.522 -25.937 1.00 38.84 198 THR A CA 1
ATOM 1562 C C . THR A 1 198 ? -7.806 -3.831 -26.214 1.00 38.84 198 THR A C 1
ATOM 1564 O O . THR A 1 198 ? -7.340 -4.668 -26.986 1.00 38.84 198 THR A O 1
ATOM 1567 N N . ASP A 1 199 ? -8.888 -4.031 -25.476 1.00 43.44 199 ASP A N 1
ATOM 1568 C CA . ASP A 1 199 ? -9.853 -5.099 -25.651 1.00 43.44 199 ASP A CA 1
ATOM 1569 C C . ASP A 1 199 ? -10.540 -4.896 -27.006 1.00 43.44 199 ASP A C 1
ATOM 1571 O O . ASP A 1 199 ? -11.493 -4.128 -27.127 1.00 43.44 199 ASP A O 1
ATOM 1575 N N . ASP A 1 200 ? -9.996 -5.512 -28.058 1.00 41.31 200 ASP A N 1
ATOM 1576 C CA . ASP A 1 200 ? -10.591 -5.489 -29.394 1.00 41.31 200 ASP A CA 1
ATOM 1577 C C . ASP A 1 200 ? -11.708 -6.545 -29.450 1.00 41.31 200 ASP A C 1
ATOM 1579 O O . ASP A 1 200 ? -11.604 -7.642 -30.012 1.00 41.31 200 ASP A O 1
ATOM 1583 N N . GLY A 1 201 ? -12.795 -6.212 -28.755 1.00 39.41 201 GLY A N 1
ATOM 1584 C CA . GLY A 1 201 ? -14.052 -6.936 -28.748 1.00 39.41 201 GLY A CA 1
ATOM 1585 C C . GLY A 1 201 ? -14.752 -6.840 -30.102 1.00 39.41 201 GLY A C 1
ATOM 1586 O O . GLY A 1 201 ? -15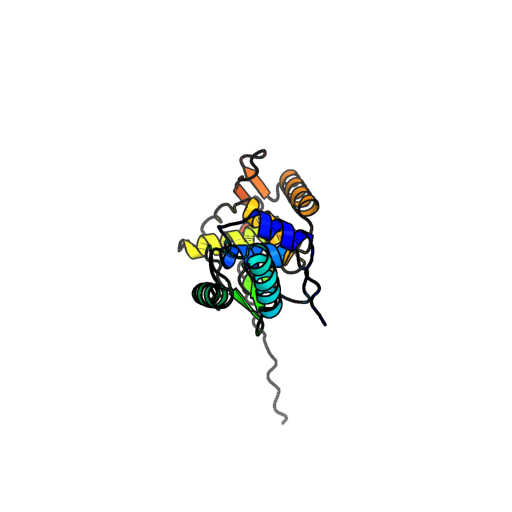.585 -5.972 -30.328 1.00 39.41 201 GLY A O 1
ATOM 1587 N N . ARG A 1 202 ? -14.428 -7.784 -30.988 1.00 49.66 202 ARG A N 1
ATOM 1588 C CA . ARG A 1 202 ? -15.364 -8.555 -31.829 1.00 49.66 202 ARG A CA 1
ATOM 1589 C C . ARG A 1 202 ? -16.651 -7.817 -32.260 1.00 49.66 202 ARG A C 1
ATOM 1591 O O . ARG A 1 202 ? -17.689 -7.944 -31.614 1.00 49.66 202 ARG A O 1
ATOM 1598 N N . ALA A 1 203 ? -16.623 -7.176 -33.429 1.00 41.50 203 ALA A N 1
ATOM 1599 C CA . ALA A 1 203 ? -17.835 -6.799 -34.157 1.00 41.50 203 ALA A CA 1
ATOM 1600 C C . ALA A 1 203 ? -18.199 -7.857 -35.214 1.00 41.50 203 ALA A C 1
ATOM 1602 O O . ALA A 1 203 ? -17.366 -8.346 -35.975 1.00 41.50 203 ALA A O 1
ATOM 1603 N N . VAL A 1 204 ? -19.473 -8.225 -35.184 1.00 48.72 204 VAL A N 1
ATOM 1604 C CA . VAL A 1 204 ? -20.160 -9.310 -35.885 1.00 48.72 204 VAL A CA 1
ATOM 1605 C C . VAL A 1 204 ? -20.332 -8.986 -37.375 1.00 48.72 204 VAL A C 1
ATOM 1607 O O . VAL A 1 204 ? -20.703 -7.869 -37.728 1.00 48.72 204 VAL A O 1
ATOM 1610 N N . SER A 1 205 ? -20.100 -9.965 -38.254 1.00 43.66 205 SER A N 1
ATOM 1611 C CA . SER A 1 205 ? -20.442 -9.876 -39.681 1.00 43.66 205 SER A CA 1
ATOM 1612 C C . SER A 1 205 ? -21.965 -9.896 -39.877 1.00 43.66 205 SER A C 1
ATOM 1614 O O . SER A 1 205 ? -22.613 -10.784 -39.320 1.00 43.66 205 SER A O 1
ATOM 1616 N N . PRO A 1 206 ? -22.560 -8.999 -40.683 1.00 57.75 206 PRO A N 1
ATOM 1617 C CA . PRO A 1 206 ? -23.936 -9.160 -41.116 1.00 57.75 206 PRO A CA 1
ATOM 1618 C C . PRO A 1 206 ? -24.003 -10.088 -42.335 1.00 57.75 206 PRO A C 1
ATOM 1620 O O . PRO A 1 206 ? -23.277 -9.933 -43.316 1.00 57.75 206 PRO A O 1
ATOM 1623 N N . THR A 1 207 ? -24.884 -11.071 -42.214 1.00 56.03 207 THR A N 1
ATOM 1624 C CA . THR A 1 207 ? -25.316 -12.044 -43.217 1.00 56.03 207 THR A CA 1
ATOM 1625 C C . THR A 1 207 ? -25.858 -11.349 -44.470 1.00 56.03 207 THR A C 1
ATOM 1627 O O . THR A 1 207 ? -26.652 -10.414 -44.355 1.00 56.03 207 THR A O 1
ATOM 1630 N N . GLY A 1 208 ? -25.442 -11.827 -45.645 1.00 58.91 208 GLY A N 1
ATOM 1631 C CA . GLY A 1 208 ? -26.124 -11.612 -46.926 1.00 58.91 208 GLY A CA 1
ATOM 1632 C C . GLY A 1 208 ? -26.940 -12.835 -47.312 1.00 58.91 208 GLY A C 1
ATOM 1633 O O . GLY A 1 208 ? -26.570 -13.940 -46.851 1.00 58.91 208 GLY A O 1
#

Radius of gyration: 19.53 Å; Cα contacts (8 Å, |Δi|>4): 280; chains: 1; bounding box: 50×31×75 Å

Solvent-accessible surface area (backbone atoms only — not comparable to full-atom values): 11977 Å² total; per-residue (Å²): 128,87,80,75,81,53,64,71,40,52,52,54,54,57,69,53,49,75,66,74,42,57,54,59,50,48,44,46,44,47,65,60,50,89,58,92,66,67,46,35,48,50,69,59,54,52,51,53,48,47,52,52,37,58,75,43,47,93,66,34,81,61,54,64,71,56,46,54,59,53,36,58,76,33,53,40,76,57,60,64,67,57,90,87,35,30,15,52,52,46,93,70,14,37,23,69,57,20,42,54,51,50,73,72,33,53,69,42,74,59,56,50,59,53,40,46,56,55,7,49,37,58,27,55,73,69,71,52,59,93,86,54,81,68,49,68,32,51,38,55,62,52,44,52,48,36,30,51,36,25,69,38,53,70,72,54,41,54,48,44,48,50,51,36,36,75,67,53,38,25,46,59,49,56,76,88,45,77,82,13,33,32,37,68,57,40,70,68,73,72,61,65,71,85,76,76,80,74,81,83,76,80,83,81,82,83,86,131

pLDDT: mean 87.79, std 15.14, range [38.84, 98.31]